Protein 1KS9 (pdb70)

Structure (mmCIF, N/CA/C/O backbone):
data_1KS9
#
_entry.id   1KS9
#
_cell.length_a   103.732
_cell.length_b   103.732
_cell.length_c   55.737
_cell.angle_alpha   90.00
_cell.angle_beta   90.00
_cell.angle_gamma   90.00
#
_symmetry.space_group_name_H-M   'P 42 21 2'
#
loop_
_entity.id
_entity.type
_entity.pdbx_description
1 polymer '2-DEHYDROPANTOATE 2-REDUCTASE'
2 water water
#
loop_
_atom_site.group_PDB
_atom_site.id
_atom_site.type_symbol
_atom_site.label_atom_id
_atom_site.label_alt_id
_atom_site.label_comp_id
_atom_site.label_asym_id
_atom_site.label_entity_id
_atom_site.label_seq_id
_atom_site.pdbx_PDB_ins_code
_atom_site.Cartn_x
_atom_site.Cartn_y
_atom_site.Cartn_z
_atom_site.occupancy
_atom_site.B_iso_or_equiv
_atom_site.auth_seq_id
_atom_site.auth_comp_id
_atom_site.auth_asym_id
_atom_site.auth_atom_id
_atom_site.pdbx_PDB_model_num
ATOM 1 N N . MET A 1 1 ? 53.946 5.919 -7.256 1.00 24.61 1 MET A N 1
ATOM 2 C CA . MET A 1 1 ? 54.518 7.082 -8.004 1.00 23.08 1 MET A CA 1
ATOM 3 C C . MET A 1 1 ? 55.984 7.342 -7.629 1.00 20.87 1 MET A C 1
ATOM 4 O O . MET A 1 1 ? 56.594 6.589 -6.865 1.00 23.34 1 MET A O 1
ATOM 9 N N . LYS A 1 2 ? 56.562 8.341 -8.294 1.00 19.63 2 LYS A N 1
ATOM 10 C CA . LYS A 1 2 ? 57.984 8.698 -8.121 1.00 22.21 2 LYS A CA 1
ATOM 11 C C . LYS A 1 2 ? 58.051 10.032 -7.426 1.00 17.19 2 LYS A C 1
ATOM 12 O O . LYS A 1 2 ? 57.404 11.028 -7.852 1.00 17.21 2 LYS A O 1
ATOM 18 N N . ILE A 1 3 ? 58.764 10.044 -6.241 1.00 14.92 3 ILE A N 1
ATOM 19 C CA . ILE A 1 3 ? 58.705 11.287 -5.475 1.00 15.39 3 ILE A CA 1
ATOM 20 C C . ILE A 1 3 ? 60.147 11.685 -5.129 1.00 13.79 3 ILE A C 1
ATOM 21 O O . ILE A 1 3 ? 60.955 10.803 -4.833 1.00 16.60 3 ILE A O 1
ATOM 26 N N . THR A 1 4 ? 60.456 12.954 -5.335 1.00 13.50 4 THR A N 1
ATOM 27 C CA . THR A 1 4 ? 61.760 13.455 -4.818 1.00 12.56 4 THR A CA 1
ATOM 28 C C . THR A 1 4 ? 61.481 14.247 -3.552 1.00 13.83 4 THR A C 1
ATOM 29 O O . THR A 1 4 ? 60.592 15.091 -3.541 1.00 15.98 4 THR A O 1
ATOM 33 N N . VAL A 1 5 ? 62.138 13.871 -2.449 1.00 15.82 5 VAL A N 1
ATOM 34 C CA . VAL A 1 5 ? 61.931 14.584 -1.162 1.00 16.34 5 VAL A CA 1
ATOM 35 C C . VAL A 1 5 ? 63.098 15.565 -0.956 1.00 13.32 5 VAL A C 1
ATOM 36 O O . VAL A 1 5 ? 64.229 15.061 -0.885 1.00 16.84 5 VAL A O 1
ATOM 40 N N . LEU A 1 6 ? 62.814 16.824 -0.845 1.00 15.55 6 LEU A N 1
ATOM 41 C CA . LEU A 1 6 ? 63.888 17.841 -0.764 1.00 14.62 6 LEU A CA 1
ATOM 42 C C . LEU A 1 6 ? 64.190 18.068 0.708 1.00 18.31 6 LEU A C 1
ATOM 43 O O . LEU A 1 6 ? 63.351 18.593 1.448 1.00 20.51 6 LEU A O 1
ATOM 48 N N . GLY A 1 7 ? 65.360 17.604 1.139 1.00 23.20 7 GLY A N 1
ATOM 49 C CA . GLY A 1 7 ? 65.757 17.747 2.553 1.00 24.61 7 GLY A CA 1
ATOM 50 C C . GLY A 1 7 ? 65.807 16.365 3.176 1.00 24.52 7 GLY A C 1
ATOM 51 O O . GLY A 1 7 ? 64.791 15.647 3.078 1.00 27.29 7 GLY A O 1
ATOM 52 N N . CYS A 1 8 ? 66.918 15.864 3.690 1.00 25.89 8 CYS A N 1
ATOM 53 C CA . CYS A 1 8 ? 67.001 14.560 4.315 1.00 28.80 8 CYS A CA 1
ATOM 54 C C . CYS A 1 8 ? 67.175 14.739 5.833 1.00 25.20 8 CYS A C 1
ATOM 55 O O . CYS A 1 8 ? 67.938 13.961 6.413 1.00 25.70 8 CYS A O 1
ATOM 58 N N . GLY A 1 9 ? 66.475 15.712 6.411 1.00 24.26 9 GLY A N 1
ATOM 59 C CA . GLY A 1 9 ? 66.532 15.945 7.854 1.00 22.02 9 GLY A CA 1
ATOM 60 C C . GLY A 1 9 ? 65.406 15.219 8.574 1.00 20.60 9 GLY A C 1
ATOM 61 O O . GLY A 1 9 ? 64.955 14.239 7.986 1.00 18.40 9 GLY A O 1
ATOM 62 N N . ALA A 1 10 ? 64.963 15.735 9.748 1.00 19.36 10 ALA A N 1
ATOM 63 C CA . ALA A 1 10 ? 63.921 14.868 10.426 1.00 21.05 10 ALA A CA 1
ATOM 64 C C . ALA A 1 10 ? 62.636 14.662 9.666 1.00 19.44 10 ALA A C 1
ATOM 65 O O . ALA A 1 10 ? 62.087 13.549 9.525 1.00 19.81 10 ALA A O 1
ATOM 67 N N . LEU A 1 11 ? 62.002 15.784 9.235 1.00 20.27 11 LEU A N 1
ATOM 68 C CA . LEU A 1 11 ? 60.728 15.686 8.536 1.00 18.28 11 LEU A CA 1
ATOM 69 C C . LEU A 1 11 ? 60.889 15.004 7.181 1.00 17.57 11 LEU A C 1
ATOM 70 O O . LEU A 1 11 ? 60.011 14.158 6.766 1.00 17.25 11 LEU A O 1
ATOM 75 N N . GLY A 1 12 ? 62.012 15.263 6.511 1.00 15.67 12 GLY A N 1
ATOM 76 C CA . GLY A 1 12 ? 62.254 14.590 5.248 1.00 18.30 12 GLY A CA 1
ATOM 77 C C . GLY A 1 12 ? 62.451 13.094 5.370 1.00 18.15 12 GLY A C 1
ATOM 78 O O . GLY A 1 12 ? 61.919 12.267 4.570 1.00 17.92 12 GLY A O 1
ATOM 79 N N . GLN A 1 13 ? 63.199 12.653 6.397 1.00 19.55 13 GLN A N 1
ATOM 80 C CA . GLN A 1 13 ? 63.335 11.210 6.624 1.00 18.33 13 GLN A CA 1
ATOM 81 C C . GLN A 1 13 ? 62.000 10.622 7.061 1.00 15.51 13 GLN A C 1
ATOM 82 O O . GLN A 1 13 ? 61.745 9.472 6.751 1.00 16.12 13 GLN A O 1
ATOM 88 N N . LEU A 1 14 ? 61.181 11.341 7.835 1.00 14.35 14 LEU A N 1
ATOM 89 C CA . LEU A 1 14 ? 59.860 10.711 8.172 1.00 17.19 14 LEU A CA 1
ATOM 90 C C . LEU A 1 14 ? 59.048 10.470 6.906 1.00 17.91 14 LEU A C 1
ATOM 91 O O . LEU A 1 14 ? 58.436 9.391 6.811 1.00 15.26 14 LEU A O 1
ATOM 96 N N . TRP A 1 15 ? 59.039 11.449 5.978 1.00 16.91 15 TRP A N 1
ATOM 97 C CA . TRP A 1 15 ? 58.322 11.180 4.692 1.00 16.16 15 TRP A CA 1
ATOM 98 C C . TRP A 1 15 ? 58.917 10.151 3.787 1.00 16.85 15 TRP A C 1
ATOM 99 O O . TRP A 1 15 ? 58.248 9.258 3.153 1.00 17.10 15 TRP A O 1
ATOM 110 N N . LEU A 1 16 ? 60.263 10.149 3.684 1.00 15.77 16 LEU A N 1
ATOM 111 C CA . LEU A 1 16 ? 60.975 9.137 2.892 1.00 20.28 16 LEU A CA 1
ATOM 112 C C . LEU A 1 16 ? 60.615 7.728 3.436 1.00 20.33 16 LEU A C 1
ATOM 113 O O . LEU A 1 16 ? 60.383 6.818 2.634 1.00 19.53 16 LEU A O 1
ATOM 118 N N . THR A 1 17 ? 60.741 7.552 4.758 1.00 19.26 17 THR A N 1
ATOM 119 C CA . THR A 1 17 ? 60.371 6.280 5.398 1.00 18.67 17 THR A CA 1
ATOM 120 C C . THR A 1 17 ? 58.938 5.874 5.062 1.00 18.71 17 THR A C 1
ATOM 121 O O . THR A 1 17 ? 58.697 4.747 4.636 1.00 20.38 17 THR A O 1
ATOM 125 N N . ALA A 1 18 ? 57.966 6.814 5.202 1.00 17.14 18 ALA A N 1
ATOM 126 C CA . ALA A 1 18 ? 56.591 6.411 4.941 1.00 16.53 18 ALA A CA 1
ATOM 127 C C . ALA A 1 18 ? 56.315 6.082 3.489 1.00 18.72 18 ALA A C 1
ATOM 128 O O . ALA A 1 18 ? 55.576 5.120 3.148 1.00 17.41 18 ALA A O 1
ATOM 130 N N . LEU A 1 19 ? 56.908 6.858 2.596 1.00 18.01 19 LEU A N 1
ATOM 131 C CA . LEU A 1 19 ? 56.757 6.614 1.159 1.00 18.56 19 LEU A CA 1
ATOM 132 C C . LEU A 1 19 ? 57.410 5.294 0.745 1.00 19.60 19 LEU A C 1
ATOM 133 O O . LEU A 1 19 ? 56.838 4.593 -0.077 1.00 21.93 19 LEU A O 1
ATOM 138 N N . CYS A 1 20 ? 58.543 5.068 1.379 1.00 21.17 20 CYS A N 1
ATOM 139 C CA . CYS A 1 20 ? 59.314 3.889 1.205 1.00 26.06 20 CYS A CA 1
ATOM 140 C C . CYS A 1 20 ? 58.579 2.672 1.706 1.00 28.22 20 CYS A C 1
ATOM 141 O O . CYS A 1 20 ? 59.071 1.924 0.908 1.00 36.01 20 CYS A O 1
ATOM 144 N N . LYS A 1 21 ? 57.768 2.656 2.704 1.00 24.14 21 LYS A N 1
ATOM 145 C CA . LYS A 1 21 ? 57.047 1.519 3.193 1.00 25.65 21 LYS A CA 1
ATOM 146 C C . LYS A 1 21 ? 55.748 1.120 2.484 1.00 26.37 21 LYS A C 1
ATOM 147 O O . LYS A 1 21 ? 55.197 0.082 2.622 1.00 28.40 21 LYS A O 1
ATOM 153 N N . GLN A 1 22 ? 55.102 1.902 1.657 1.00 26.00 22 GLN A N 1
ATOM 154 C CA . GLN A 1 22 ? 54.106 1.895 0.699 1.00 25.65 22 GLN A CA 1
ATOM 155 C C . GLN A 1 22 ? 54.677 1.532 -0.670 1.00 25.24 22 GLN A C 1
ATOM 156 O O . GLN A 1 22 ? 53.814 1.430 -1.551 1.00 27.33 22 GLN A O 1
ATOM 162 N N . GLY A 1 23 ? 55.985 1.321 -0.859 1.00 22.64 23 GLY A N 1
ATOM 163 C CA . GLY A 1 23 ? 56.396 0.840 -2.172 1.00 25.64 23 GLY A CA 1
ATOM 164 C C . GLY A 1 23 ? 56.560 1.832 -3.299 1.00 26.93 23 GLY A C 1
ATOM 165 O O . GLY A 1 23 ? 56.815 1.475 -4.461 1.00 26.62 23 GLY A O 1
ATOM 166 N N . HIS A 1 24 ? 56.570 3.131 -2.954 1.00 23.72 24 HIS A N 1
ATOM 167 C CA . HIS A 1 24 ? 56.787 4.167 -3.937 1.00 19.67 24 HIS A CA 1
ATOM 168 C C . HIS A 1 24 ? 58.252 4.279 -4.270 1.00 19.83 24 HIS A C 1
ATOM 169 O O . HIS A 1 24 ? 59.089 3.816 -3.529 1.00 23.43 24 HIS A O 1
ATOM 176 N N . GLU A 1 25 ? 58.572 4.780 -5.452 1.00 17.34 25 GLU A N 1
ATOM 177 C CA . GLU A 1 25 ? 59.954 4.966 -5.910 1.00 20.52 25 GLU A CA 1
ATOM 178 C C . GLU A 1 25 ? 60.311 6.318 -5.303 1.00 17.03 25 GLU A C 1
ATOM 179 O O . GLU A 1 25 ? 59.549 7.266 -5.523 1.00 18.66 25 GLU A O 1
ATOM 185 N N . VAL A 1 26 ? 61.394 6.418 -4.549 1.00 16.73 26 VAL A N 1
ATOM 186 C CA . VAL A 1 26 ? 61.711 7.667 -3.880 1.00 18.82 26 VAL A CA 1
ATOM 187 C C . VAL A 1 26 ? 63.214 7.980 -3.894 1.00 19.86 26 VAL A C 1
ATOM 188 O O . VAL A 1 26 ? 64.117 7.097 -4.092 1.00 20.32 26 VAL A O 1
ATOM 192 N N . GLN A 1 27 ? 63.502 9.258 -3.856 1.00 16.71 27 GLN A N 1
ATOM 193 C CA . GLN A 1 27 ? 64.884 9.723 -3.700 1.00 18.79 27 GLN A CA 1
ATOM 194 C C . GLN A 1 27 ? 64.803 10.912 -2.723 1.00 18.35 27 GLN A C 1
ATOM 195 O O . GLN A 1 27 ? 63.811 11.629 -2.617 1.00 17.81 27 GLN A O 1
ATOM 201 N N . GLY A 1 28 ? 65.981 11.156 -2.062 1.00 20.09 28 GLY A N 1
ATOM 202 C CA . GLY A 1 28 ? 66.059 12.440 -1.303 1.00 19.20 28 GLY A CA 1
ATOM 203 C C . GLY A 1 28 ? 66.936 13.387 -2.146 1.00 19.03 28 GLY A C 1
ATOM 204 O O . GLY A 1 28 ? 67.406 13.096 -3.253 1.00 20.33 28 GLY A O 1
ATOM 205 N N . TRP A 1 29 ? 67.018 14.619 -1.675 1.00 20.95 29 TRP A N 1
ATOM 206 C CA . TRP A 1 29 ? 67.830 15.646 -2.337 1.00 19.59 29 TRP A CA 1
ATOM 207 C C . TRP A 1 29 ? 68.516 16.467 -1.230 1.00 22.92 29 TRP A C 1
ATOM 208 O O . TRP A 1 29 ? 67.784 17.107 -0.463 1.00 22.38 29 TRP A O 1
ATOM 219 N N . LEU A 1 30 ? 69.846 16.551 -1.269 1.00 24.34 30 LEU A N 1
ATOM 220 C CA . LEU A 1 30 ? 70.650 17.199 -0.239 1.00 27.04 30 LEU A CA 1
ATOM 221 C C . LEU A 1 30 ? 71.270 18.505 -0.754 1.00 29.02 30 LEU A C 1
ATOM 222 O O . LEU A 1 30 ? 71.553 18.620 -1.932 1.00 27.41 30 LEU A O 1
ATOM 227 N N . ARG A 1 31 ? 71.439 19.492 0.126 1.00 32.32 31 ARG A N 1
ATOM 228 C CA . ARG A 1 31 ? 72.085 20.745 -0.268 1.00 34.74 31 ARG A CA 1
ATOM 229 C C . ARG A 1 31 ? 73.544 20.476 -0.636 1.00 34.80 31 ARG A C 1
ATOM 230 O O . ARG A 1 31 ? 74.089 21.067 -1.574 1.00 36.63 31 ARG A O 1
ATOM 232 N N . VAL A 1 32 ? 74.193 19.536 0.020 1.00 37.59 32 VAL A N 1
ATOM 233 C CA . VAL A 1 32 ? 75.532 19.049 -0.235 1.00 39.02 32 VAL A CA 1
ATOM 234 C C . VAL A 1 32 ? 75.384 17.670 -0.909 1.00 37.58 32 VAL A C 1
ATOM 235 O O . VAL A 1 32 ? 75.199 16.639 -0.263 1.00 38.05 32 VAL A O 1
ATOM 239 N N . PRO A 1 33 ? 75.462 17.665 -2.226 1.00 37.22 33 PRO A N 1
ATOM 240 C CA . PRO A 1 33 ? 75.243 16.462 -3.013 1.00 35.52 33 PRO A CA 1
ATOM 241 C C . PRO A 1 33 ? 76.011 15.249 -2.566 1.00 36.25 33 PRO A C 1
ATOM 242 O O . PRO A 1 33 ? 77.193 15.245 -2.257 1.00 36.26 33 PRO A O 1
ATOM 246 N N . GLN A 1 34 ? 75.284 14.135 -2.429 1.00 34.19 34 GLN A N 1
ATOM 247 C CA . GLN A 1 34 ? 75.785 12.828 -2.112 1.00 35.75 34 GLN A CA 1
ATOM 248 C C . GLN A 1 34 ? 74.858 11.902 -2.917 1.00 33.61 34 GLN A C 1
ATOM 249 O O . GLN A 1 34 ? 73.722 12.272 -3.172 1.00 32.97 34 GLN A O 1
ATOM 255 N N . PRO A 1 35 ? 75.370 10.758 -3.305 1.00 30.29 35 PRO A N 1
ATOM 256 C CA . PRO A 1 35 ? 74.605 9.826 -4.109 1.00 28.27 35 PRO A CA 1
ATOM 257 C C . PRO A 1 35 ? 73.521 9.134 -3.324 1.00 27.10 35 PRO A C 1
ATOM 258 O O . PRO A 1 35 ? 72.672 8.499 -3.961 1.00 24.38 35 PRO A O 1
ATOM 262 N N . TYR A 1 36 ? 73.518 9.108 -1.984 1.00 26.11 36 TYR A N 1
ATOM 263 C CA . TYR A 1 36 ? 72.515 8.467 -1.178 1.00 28.72 36 TYR A CA 1
ATOM 264 C C . TYR A 1 36 ? 72.161 9.277 0.082 1.00 30.06 36 TYR A C 1
ATOM 265 O O . TYR A 1 36 ? 72.957 10.091 0.532 1.00 27.93 36 TYR A O 1
ATOM 274 N N . CYS A 1 37 ? 70.972 9.078 0.631 1.00 31.17 37 CYS A N 1
ATOM 275 C CA . CYS A 1 37 ? 70.506 9.588 1.887 1.00 33.35 37 CYS A CA 1
ATOM 276 C C . CYS A 1 37 ? 70.413 8.407 2.855 1.00 32.03 37 CYS A C 1
ATOM 277 O O . CYS A 1 37 ? 69.647 7.469 2.556 1.00 28.66 37 CYS A O 1
ATOM 280 N N . SER A 1 38 ? 71.164 8.366 3.945 1.00 29.83 38 SER A N 1
ATOM 281 C CA . SER A 1 38 ? 71.086 7.207 4.838 1.00 30.30 38 SER A CA 1
ATOM 282 C C . SER A 1 38 ? 69.922 7.445 5.794 1.00 28.69 38 SER A C 1
ATOM 283 O O . SER A 1 38 ? 70.078 8.267 6.684 1.00 31.39 38 SER A O 1
ATOM 286 N N . VAL A 1 39 ? 68.804 6.737 5.655 1.00 26.81 39 VAL A N 1
ATOM 287 C CA . VAL A 1 39 ? 67.699 6.918 6.612 1.00 27.33 39 VAL A CA 1
ATOM 288 C C . VAL A 1 39 ? 67.767 5.996 7.806 1.00 30.13 39 VAL A C 1
ATOM 289 O O . VAL A 1 39 ? 68.033 4.782 7.787 1.00 27.57 39 VAL A O 1
ATOM 293 N N . ASN A 1 40 ? 67.553 6.571 8.993 1.00 28.95 40 ASN A N 1
ATOM 294 C CA . ASN A 1 40 ? 67.581 5.767 10.223 1.00 30.58 40 ASN A CA 1
ATOM 295 C C . ASN A 1 40 ? 66.562 6.419 11.139 1.00 30.39 40 ASN A C 1
ATOM 296 O O . ASN A 1 40 ? 66.914 7.361 11.855 1.00 31.27 40 ASN A O 1
ATOM 301 N N . LEU A 1 41 ? 65.343 5.912 11.097 1.00 29.97 41 LEU A N 1
ATOM 302 C CA . LEU A 1 41 ? 64.313 6.501 11.907 1.00 28.42 41 LEU A CA 1
ATOM 303 C C . LEU A 1 41 ? 63.697 5.528 12.906 1.00 28.47 41 LEU A C 1
ATOM 304 O O . LEU A 1 41 ? 63.562 4.342 12.616 1.00 25.42 41 LEU A O 1
ATOM 309 N N . VAL A 1 42 ? 63.438 6.021 14.104 1.00 22.39 42 VAL A N 1
ATOM 310 C CA . VAL A 1 42 ? 62.762 5.248 15.145 1.00 22.71 42 VAL A CA 1
ATOM 311 C C . VAL A 1 42 ? 61.261 5.511 15.092 1.00 24.25 42 VAL A C 1
ATOM 312 O O . VAL A 1 42 ? 60.843 6.670 15.314 1.00 22.31 42 VAL A O 1
ATOM 316 N N . GLU A 1 43 ? 60.445 4.479 14.893 1.00 25.16 43 GLU A N 1
ATOM 317 C CA . GLU A 1 43 ? 58.989 4.574 14.877 1.00 26.39 43 GLU A CA 1
ATOM 318 C C . GLU A 1 43 ? 58.377 4.882 16.221 1.00 27.61 43 GLU A C 1
ATOM 319 O O . GLU A 1 43 ? 59.039 4.736 17.258 1.00 28.26 43 GLU A O 1
ATOM 325 N N . THR A 1 44 ? 57.092 5.292 16.355 1.00 27.54 44 THR A N 1
ATOM 326 C CA . THR A 1 44 ? 56.510 5.670 17.618 1.00 27.58 44 THR A CA 1
ATOM 327 C C . THR A 1 44 ? 56.487 4.496 18.620 1.00 30.49 44 THR A C 1
ATOM 328 O O . THR A 1 44 ? 56.453 4.767 19.825 1.00 32.82 44 THR A O 1
ATOM 332 N N . ASP A 1 45 ? 56.541 3.262 18.104 1.00 31.19 45 ASP A N 1
ATOM 333 C CA . ASP A 1 45 ? 56.562 2.152 19.104 1.00 33.22 45 ASP A CA 1
ATOM 334 C C . ASP A 1 45 ? 57.998 1.799 19.465 1.00 32.01 45 ASP A C 1
ATOM 335 O O . ASP A 1 45 ? 58.171 0.784 20.150 1.00 32.97 45 ASP A O 1
ATOM 340 N N . GLY A 1 46 ? 58.999 2.520 18.950 1.00 27.61 46 GLY A N 1
ATOM 341 C CA . GLY A 1 46 ? 60.382 2.153 19.286 1.00 26.30 46 GLY A CA 1
ATOM 342 C C . GLY A 1 46 ? 61.032 1.283 18.231 1.00 25.92 46 GLY A C 1
ATOM 343 O O . GLY A 1 46 ? 62.231 0.945 18.310 1.00 28.47 46 GLY A O 1
ATOM 344 N N . SER A 1 47 ? 60.296 0.831 17.232 1.00 25.17 47 SER A N 1
ATOM 345 C CA . SER A 1 47 ? 60.845 -0.009 16.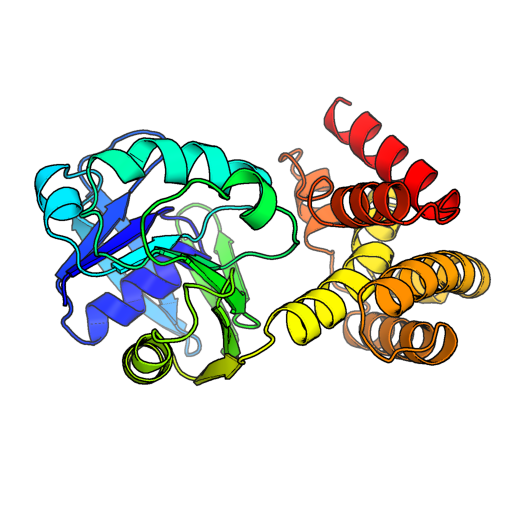181 1.00 26.65 47 SER A CA 1
ATOM 346 C C . SER A 1 47 ? 61.771 0.827 15.302 1.00 27.69 47 SER A C 1
ATOM 347 O O . SER A 1 47 ? 61.673 2.052 15.261 1.00 27.44 47 SER A O 1
ATOM 350 N N . ILE A 1 48 ? 62.734 0.138 14.702 1.00 28.27 48 ILE A N 1
ATOM 351 C CA . ILE A 1 48 ? 63.641 0.937 13.818 1.00 26.68 48 ILE A CA 1
ATOM 352 C C . ILE A 1 48 ? 63.277 0.663 12.375 1.00 30.36 48 ILE A C 1
ATOM 353 O O . ILE A 1 48 ? 63.152 -0.541 12.448 1.00 31.57 48 ILE A O 1
ATOM 358 N N . PHE A 1 49 ? 63.555 1.550 11.474 1.00 26.28 49 PHE A N 1
ATOM 359 C CA . PHE A 1 49 ? 63.541 1.550 10.030 1.00 26.18 49 PHE A CA 1
ATOM 360 C C . PHE A 1 49 ? 64.905 2.139 9.573 1.00 25.57 49 PHE A C 1
ATOM 361 O O . PHE A 1 49 ? 65.230 3.256 9.955 1.00 27.53 49 PHE A O 1
ATOM 369 N N . ASN A 1 50 ? 65.630 1.405 8.704 1.00 24.76 50 ASN A N 1
ATOM 370 C CA . ASN A 1 50 ? 66.967 1.843 8.287 1.00 27.69 50 ASN A CA 1
ATOM 371 C C . ASN A 1 50 ? 67.303 1.324 6.944 1.00 30.93 50 ASN A C 1
ATOM 372 O O . ASN A 1 50 ? 67.404 0.144 6.639 1.00 29.95 50 ASN A O 1
ATOM 377 N N . GLU A 1 51 ? 67.326 2.255 5.984 1.00 29.10 51 GLU A N 1
ATOM 378 C CA . GLU A 1 51 ? 67.600 1.975 4.579 1.00 30.55 51 GLU A CA 1
ATOM 379 C C . GLU A 1 51 ? 68.444 3.095 4.012 1.00 29.33 51 GLU A C 1
ATOM 380 O O . GLU A 1 51 ? 68.362 4.252 4.354 1.00 29.83 51 GLU A O 1
ATOM 386 N N . SER A 1 52 ? 69.120 2.776 2.902 1.00 28.60 52 SER A N 1
ATOM 387 C CA . SER A 1 52 ? 69.899 3.708 2.102 1.00 27.45 52 SER A CA 1
ATOM 388 C C . SER A 1 52 ? 69.176 4.097 0.814 1.00 26.94 52 SER A C 1
ATOM 389 O O . SER A 1 52 ? 69.065 3.297 -0.114 1.00 28.23 52 SER A O 1
ATOM 392 N N . LEU A 1 53 ? 68.739 5.339 0.654 1.00 24.84 53 LEU A N 1
ATOM 393 C CA . LEU A 1 53 ? 68.007 5.713 -0.549 1.00 24.79 53 LEU A CA 1
ATOM 394 C C . LEU A 1 53 ? 68.805 6.548 -1.536 1.00 25.47 53 LEU A C 1
ATOM 395 O O . LEU A 1 53 ? 69.776 7.240 -1.202 1.00 26.52 53 LEU A O 1
ATOM 400 N N . THR A 1 54 ? 68.400 6.491 -2.811 1.00 23.31 54 THR A N 1
ATOM 401 C CA . THR A 1 54 ? 68.991 7.285 -3.872 1.00 23.91 54 THR A CA 1
ATOM 402 C C . THR A 1 54 ? 68.874 8.773 -3.519 1.00 23.03 54 THR A C 1
ATOM 403 O O . THR A 1 54 ? 67.920 9.109 -2.851 1.00 22.88 54 THR A O 1
ATOM 407 N N . ALA A 1 55 ? 69.864 9.600 -3.774 1.00 23.21 55 ALA A N 1
ATOM 408 C CA . ALA A 1 55 ? 69.750 11.042 -3.548 1.00 24.90 55 ALA A CA 1
ATOM 409 C C . ALA A 1 55 ? 70.402 11.794 -4.693 1.00 23.12 55 ALA A C 1
ATOM 410 O O . ALA A 1 55 ? 71.332 11.290 -5.379 1.00 24.57 55 ALA A O 1
ATOM 412 N N . ASN A 1 56 ? 69.889 12.965 -5.025 1.00 21.77 56 ASN A N 1
ATOM 413 C CA . ASN A 1 56 ? 70.494 13.903 -5.950 1.00 22.43 56 ASN A CA 1
ATOM 414 C C . ASN A 1 56 ? 70.729 13.405 -7.360 1.00 22.86 56 ASN A C 1
ATOM 415 O O . ASN A 1 56 ? 71.663 13.778 -8.064 1.00 24.56 56 ASN A O 1
ATOM 420 N N . ASP A 1 57 ? 69.859 12.549 -7.854 1.00 21.29 57 ASP A N 1
ATOM 421 C CA . ASP A 1 57 ? 69.841 12.006 -9.202 1.00 23.50 57 ASP A CA 1
ATOM 422 C C . ASP A 1 57 ? 68.943 12.911 -10.044 1.00 25.21 57 ASP A C 1
ATOM 423 O O . ASP A 1 57 ? 67.725 12.979 -9.865 1.00 21.29 57 ASP A O 1
ATOM 428 N N . PRO A 1 58 ? 69.537 13.711 -10.964 1.00 24.99 58 PRO A N 1
ATOM 429 C CA . PRO A 1 58 ? 68.850 14.606 -11.841 1.00 24.66 58 PRO A CA 1
ATOM 430 C C . PRO A 1 58 ? 67.872 13.933 -12.814 1.00 23.24 58 PRO A C 1
ATOM 431 O O . PRO A 1 58 ? 66.932 14.576 -13.183 1.00 19.94 58 PRO A O 1
ATOM 435 N N . ASP A 1 59 ? 68.161 12.713 -13.212 1.00 24.23 59 ASP A N 1
ATOM 436 C CA . ASP A 1 59 ? 67.245 11.994 -14.117 1.00 26.19 59 ASP A CA 1
ATOM 437 C C . ASP A 1 59 ? 66.007 11.534 -13.362 1.00 22.45 59 ASP A C 1
ATOM 438 O O . ASP A 1 59 ? 64.934 11.545 -13.936 1.00 23.55 59 ASP A O 1
ATOM 443 N N . PHE A 1 60 ? 66.145 11.138 -12.109 1.00 24.18 60 PHE A N 1
ATOM 444 C CA . PHE A 1 60 ? 65.022 10.719 -11.266 1.00 20.30 60 PHE A CA 1
ATOM 445 C C . PHE A 1 60 ? 64.175 11.974 -10.932 1.00 19.89 60 PHE A C 1
ATOM 446 O O . PHE A 1 60 ? 62.948 12.041 -11.052 1.00 19.19 60 PHE A O 1
ATOM 454 N N . LEU A 1 61 ? 64.871 13.131 -10.698 1.00 18.98 61 LEU A N 1
ATOM 455 C CA . LEU A 1 61 ? 64.122 14.371 -10.522 1.00 18.49 61 LEU A CA 1
ATOM 456 C C . LEU A 1 61 ? 63.315 14.765 -11.740 1.00 19.01 61 LEU A C 1
ATOM 457 O O . LEU A 1 61 ? 62.162 15.182 -11.660 1.00 16.82 61 LEU A O 1
ATOM 462 N N . ALA A 1 62 ? 63.920 14.597 -12.962 1.00 21.18 62 ALA A N 1
ATOM 463 C CA . ALA A 1 62 ? 63.249 14.967 -14.193 1.00 22.64 62 ALA A CA 1
ATOM 464 C C . ALA A 1 62 ? 62.068 14.038 -14.516 1.00 23.74 62 ALA A C 1
ATOM 465 O O . ALA A 1 62 ? 61.287 14.417 -15.402 1.00 21.55 62 ALA A O 1
ATOM 467 N N . THR A 1 63 ? 61.889 12.913 -13.854 1.00 20.73 63 THR A N 1
ATOM 468 C CA . THR A 1 63 ? 60.741 12.038 -14.064 1.00 21.42 63 THR A CA 1
ATOM 469 C C . THR A 1 63 ? 59.877 11.818 -12.833 1.00 21.48 63 THR A C 1
ATOM 470 O O . THR A 1 63 ? 59.056 10.886 -12.654 1.00 20.77 63 THR A O 1
ATOM 474 N N . SER A 1 64 ? 60.012 12.694 -11.829 1.00 18.51 64 SER A N 1
ATOM 475 C CA . SER A 1 64 ? 59.237 12.633 -10.614 1.00 18.29 64 SER A CA 1
ATOM 476 C C . SER A 1 64 ? 57.832 13.205 -10.766 1.00 17.95 64 SER A C 1
ATOM 477 O O . SER A 1 64 ? 57.545 14.117 -11.508 1.00 20.47 64 SER A O 1
ATOM 480 N N . ASP A 1 65 ? 56.884 12.593 -10.057 1.00 17.41 65 ASP A N 1
ATOM 481 C CA . ASP A 1 65 ? 55.487 12.904 -10.022 1.00 17.41 65 ASP A CA 1
ATOM 482 C C . ASP A 1 65 ? 55.052 13.754 -8.849 1.00 16.95 65 ASP A C 1
ATOM 483 O O . ASP A 1 65 ? 53.963 14.325 -8.840 1.00 16.63 65 ASP A O 1
ATOM 488 N N . LEU A 1 66 ? 56.033 14.011 -7.963 1.00 17.15 66 LEU A N 1
ATOM 489 C CA . LEU A 1 66 ? 55.779 14.936 -6.826 1.00 16.87 66 LEU A CA 1
ATOM 490 C C . LEU A 1 66 ? 57.135 15.380 -6.256 1.00 15.24 66 LEU A C 1
ATOM 491 O O . LEU A 1 66 ? 58.078 14.575 -6.303 1.00 16.38 66 LEU A O 1
ATOM 496 N N . LEU A 1 67 ? 57.268 16.653 -5.981 1.00 17.25 67 LEU A N 1
ATOM 497 C CA . LEU A 1 67 ? 58.461 17.226 -5.313 1.00 15.53 67 LEU A CA 1
ATOM 498 C C . LEU A 1 67 ? 57.905 17.582 -3.916 1.00 14.98 67 LEU A C 1
ATOM 499 O O . LEU A 1 67 ? 57.023 18.458 -3.810 1.00 14.63 67 LEU A O 1
ATOM 504 N N . LEU A 1 68 ? 58.367 16.857 -2.868 1.00 14.52 68 LEU A N 1
ATOM 505 C CA . LEU A 1 68 ? 57.845 17.122 -1.522 1.00 15.85 68 LEU A CA 1
ATOM 506 C C . LEU A 1 68 ? 58.928 17.915 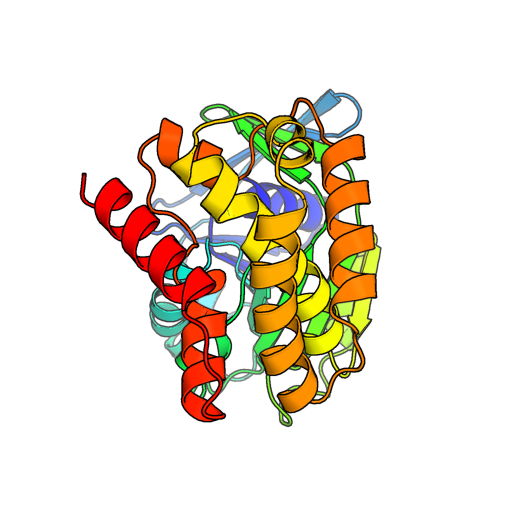-0.729 1.00 14.52 68 LEU A C 1
ATOM 507 O O . LEU A 1 68 ? 59.964 17.291 -0.513 1.00 15.28 68 LEU A O 1
ATOM 512 N N . VAL A 1 69 ? 58.693 19.125 -0.291 1.00 13.09 69 VAL A N 1
ATOM 513 C CA . VAL A 1 69 ? 59.789 19.898 0.346 1.00 13.59 69 VAL A CA 1
ATOM 514 C C . VAL A 1 69 ? 59.620 20.034 1.853 1.00 16.08 69 VAL A C 1
ATOM 515 O O . VAL A 1 69 ? 58.531 20.359 2.346 1.00 17.15 69 VAL A O 1
ATOM 519 N N . THR A 1 70 ? 60.788 19.703 2.485 1.00 13.35 70 THR A N 1
ATOM 520 C CA . THR A 1 70 ? 60.722 19.582 3.961 1.00 14.54 70 THR A CA 1
ATOM 521 C C . THR A 1 70 ? 61.868 20.353 4.554 1.00 17.39 70 THR A C 1
ATOM 522 O O . THR A 1 70 ? 62.185 20.112 5.757 1.00 23.55 70 THR A O 1
ATOM 526 N N . LEU A 1 71 ? 62.265 21.411 3.884 1.00 17.46 71 LEU A N 1
ATOM 527 C CA . LEU A 1 71 ? 63.316 22.278 4.473 1.00 19.45 71 LEU A CA 1
ATOM 528 C C . LEU A 1 71 ? 62.787 23.307 5.416 1.00 20.85 71 LEU A C 1
ATOM 529 O O . LEU A 1 71 ? 61.591 23.568 5.479 1.00 18.79 71 LEU A O 1
ATOM 534 N N . LYS A 1 72 ? 63.679 23.993 6.213 1.00 20.21 72 LYS A N 1
ATOM 535 C CA . LYS A 1 72 ? 63.212 25.089 7.027 1.00 22.60 72 LYS A CA 1
ATOM 536 C C . LYS A 1 72 ? 62.826 26.247 6.083 1.00 22.00 72 LYS A C 1
ATOM 537 O O . LYS A 1 72 ? 63.355 26.350 4.980 1.00 21.07 72 LYS A O 1
ATOM 543 N N . ALA A 1 73 ? 61.957 27.098 6.580 1.00 21.11 73 ALA A N 1
ATOM 544 C CA . ALA A 1 73 ? 61.360 28.118 5.727 1.00 19.00 73 ALA A CA 1
ATOM 545 C C . ALA A 1 73 ? 62.354 29.016 4.992 1.00 19.18 73 ALA A C 1
ATOM 546 O O . ALA A 1 73 ? 62.112 29.286 3.787 1.00 17.71 73 ALA A O 1
ATOM 548 N N . TRP A 1 74 ? 63.406 29.441 5.658 1.00 20.62 74 TRP A N 1
ATOM 549 C CA . TRP A 1 74 ? 64.359 30.366 4.992 1.00 20.81 74 TRP A CA 1
ATOM 550 C C . TRP A 1 74 ? 65.182 29.745 3.899 1.00 22.12 74 TRP A C 1
ATOM 551 O O . TRP A 1 74 ? 65.915 30.384 3.090 1.00 21.36 74 TRP A O 1
ATOM 562 N N . GLN A 1 75 ? 65.153 28.417 3.745 1.00 20.22 75 GLN A N 1
ATOM 563 C CA . GLN A 1 75 ? 65.858 27.646 2.771 1.00 22.57 75 GLN A CA 1
ATOM 564 C C . GLN A 1 75 ? 64.949 27.366 1.556 1.00 22.13 75 GLN A C 1
ATOM 565 O O . GLN A 1 75 ? 65.583 26.773 0.631 1.00 23.16 75 GLN A O 1
ATOM 571 N N . VAL A 1 76 ? 63.673 27.283 1.746 1.00 20.65 76 VAL A N 1
ATOM 572 C CA . VAL A 1 76 ? 62.779 26.823 0.707 1.00 18.83 76 VAL A CA 1
ATOM 573 C C . VAL A 1 76 ? 62.867 27.486 -0.653 1.00 19.86 76 VAL A C 1
ATOM 574 O O . VAL A 1 76 ? 62.994 26.682 -1.622 1.00 22.31 76 VAL A O 1
ATOM 578 N N . SER A 1 77 ? 62.631 28.760 -0.748 1.00 20.94 77 SER A N 1
ATOM 579 C CA . SER A 1 77 ? 62.424 29.328 -2.104 1.00 22.51 77 SER A CA 1
ATOM 580 C C . SER A 1 77 ? 63.626 29.194 -2.999 1.00 24.42 77 SER A C 1
ATOM 581 O O . SER A 1 77 ? 63.503 28.771 -4.168 1.00 25.80 77 SER A O 1
ATOM 584 N N . ASP A 1 78 ? 64.864 29.387 -2.487 1.00 26.64 78 ASP A N 1
ATOM 585 C CA . ASP A 1 78 ? 66.049 29.200 -3.323 1.00 27.37 78 ASP A CA 1
ATOM 586 C C . ASP A 1 78 ? 66.228 27.756 -3.792 1.00 26.83 78 ASP A C 1
ATOM 587 O O . ASP A 1 78 ? 66.577 27.507 -4.979 1.00 26.62 78 ASP A O 1
ATOM 592 N N . ALA A 1 79 ? 66.031 26.778 -2.890 1.00 24.51 79 ALA A N 1
ATOM 593 C CA . ALA A 1 79 ? 66.223 25.391 -3.245 1.00 23.01 79 ALA A CA 1
ATOM 594 C C . ALA A 1 79 ? 65.141 24.952 -4.279 1.00 21.89 79 ALA A C 1
ATOM 595 O O . ALA A 1 79 ? 65.539 24.282 -5.234 1.00 20.72 79 ALA A O 1
ATOM 597 N N . VAL A 1 80 ? 63.899 25.340 -4.100 1.00 18.80 80 VAL A N 1
ATOM 598 C CA . VAL A 1 80 ? 62.847 25.004 -5.069 1.00 20.18 80 VAL A CA 1
ATOM 599 C C . VAL A 1 80 ? 63.186 25.640 -6.418 1.00 21.67 80 VAL A C 1
ATOM 600 O O . VAL A 1 80 ? 63.113 24.934 -7.456 1.00 22.95 80 VAL A O 1
ATOM 604 N N . LYS A 1 81 ? 63.593 26.908 -6.439 1.00 21.12 81 LYS A N 1
ATOM 605 C CA . LYS A 1 81 ? 63.887 27.547 -7.780 1.00 20.40 81 LYS A CA 1
ATOM 606 C C . LYS A 1 81 ? 65.013 26.801 -8.461 1.00 23.68 81 LYS A C 1
ATOM 607 O O . LYS A 1 81 ? 64.933 26.629 -9.714 1.00 22.41 81 LYS A O 1
ATOM 613 N N . SER A 1 82 ? 66.031 26.288 -7.756 1.00 24.42 82 SER A N 1
ATOM 614 C CA . SER A 1 82 ? 67.129 25.555 -8.299 1.00 27.30 82 SER A CA 1
ATOM 615 C C . SER A 1 82 ? 66.677 24.270 -9.031 1.00 27.43 82 SER A C 1
ATOM 616 O O . SER A 1 82 ? 67.431 23.789 -9.876 1.00 29.76 82 SER A O 1
ATOM 619 N N . LEU A 1 83 ? 65.666 23.600 -8.509 1.00 25.35 83 LEU A N 1
ATOM 620 C CA . LEU A 1 83 ? 65.225 22.342 -9.105 1.00 25.04 83 LEU A CA 1
ATOM 621 C C . LEU A 1 83 ? 64.083 22.483 -10.078 1.00 25.04 83 LEU A C 1
ATOM 622 O O . LEU A 1 83 ? 63.723 21.487 -10.703 1.00 24.30 83 LEU A O 1
ATOM 627 N N . ALA A 1 84 ? 63.383 23.603 -10.149 1.00 25.31 84 ALA A N 1
ATOM 628 C CA . ALA A 1 84 ? 62.197 23.734 -10.936 1.00 27.21 84 ALA A CA 1
ATOM 629 C C . ALA A 1 84 ? 62.419 23.669 -12.450 1.00 27.24 84 ALA A C 1
ATOM 630 O O . ALA A 1 84 ? 61.469 23.277 -13.149 1.00 26.80 84 ALA A O 1
ATOM 632 N N . SER A 1 85 ? 63.617 24.022 -12.933 1.00 26.34 85 SER A N 1
ATOM 633 C CA . SER A 1 85 ? 63.800 23.860 -14.389 1.00 27.31 85 SER A CA 1
ATOM 634 C C . SER A 1 85 ? 64.014 22.445 -14.823 1.00 27.16 85 SER A C 1
ATOM 635 O O . SER A 1 85 ? 63.832 22.013 -15.974 1.00 27.41 85 SER A O 1
ATOM 638 N N . THR A 1 86 ? 64.350 21.521 -13.904 1.00 25.79 86 THR A N 1
ATOM 639 C CA . THR A 1 86 ? 64.597 20.123 -14.147 1.00 23.33 86 THR A CA 1
ATOM 640 C C . THR A 1 86 ? 63.358 19.268 -13.854 1.00 22.48 86 THR A C 1
ATOM 641 O O . THR A 1 86 ? 63.074 18.350 -14.630 1.00 22.47 86 THR A O 1
ATOM 645 N N . LEU A 1 87 ? 62.663 19.608 -12.775 1.00 19.32 87 LEU A N 1
ATOM 646 C CA . LEU A 1 87 ? 61.422 18.821 -12.459 1.00 20.09 87 LEU A CA 1
ATOM 647 C C . LEU A 1 87 ? 60.433 19.058 -13.589 1.00 19.47 87 LEU A C 1
ATOM 648 O O . LEU A 1 87 ? 60.404 20.261 -14.069 1.00 22.51 87 LEU A O 1
ATOM 653 N N . PRO A 1 88 ? 59.577 18.118 -13.961 1.00 18.84 88 PRO A N 1
ATOM 654 C CA . PRO A 1 88 ? 58.601 18.425 -14.993 1.00 20.15 88 PRO A CA 1
ATOM 655 C C . PRO A 1 88 ? 57.703 19.545 -14.640 1.00 21.15 88 PRO A C 1
ATOM 656 O O . PRO A 1 88 ? 57.253 19.837 -13.538 1.00 19.76 88 PRO A O 1
ATOM 660 N N . VAL A 1 89 ? 57.392 20.445 -15.608 1.00 23.63 89 VAL A N 1
ATOM 661 C CA . VAL A 1 89 ? 56.536 21.599 -15.441 1.00 26.38 89 VAL A CA 1
ATOM 662 C C . VAL A 1 89 ? 55.064 21.305 -15.186 1.00 29.77 89 VAL A C 1
ATOM 663 O O . VAL A 1 89 ? 54.159 22.137 -15.235 1.00 38.50 89 VAL A O 1
ATOM 667 N N . THR A 1 90 ? 54.756 20.030 -15.001 1.00 26.08 90 THR A N 1
ATOM 668 C CA . THR A 1 90 ? 53.440 19.488 -14.787 1.00 24.78 90 THR A CA 1
ATOM 669 C C . THR A 1 90 ? 53.396 18.876 -13.392 1.00 23.61 90 THR A C 1
ATOM 670 O O . THR A 1 90 ? 52.360 18.483 -12.935 1.00 21.44 90 THR A O 1
ATOM 674 N N . THR A 1 91 ? 54.573 18.689 -12.814 1.00 21.25 91 THR A N 1
ATOM 675 C CA . THR A 1 91 ? 54.634 18.000 -11.536 1.00 21.12 91 THR A CA 1
ATOM 676 C C . THR A 1 91 ? 54.375 18.922 -10.344 1.00 19.28 91 THR A C 1
ATOM 677 O O . THR A 1 91 ? 55.088 19.931 -10.180 1.00 20.13 91 THR A O 1
ATOM 681 N N . PRO A 1 92 ? 53.470 18.556 -9.435 1.00 17.51 92 PRO A N 1
ATOM 682 C CA . PRO A 1 92 ? 53.164 19.354 -8.252 1.00 16.18 92 PRO A CA 1
ATOM 683 C C . PRO A 1 92 ? 54.281 19.400 -7.202 1.00 17.00 92 PRO A C 1
ATOM 684 O O . PRO A 1 92 ? 55.109 18.501 -7.079 1.00 16.44 92 PRO A O 1
ATOM 688 N N . ILE A 1 93 ? 54.450 20.593 -6.632 1.00 16.56 93 ILE A N 1
ATOM 689 C CA . ILE A 1 93 ? 55.419 20.845 -5.546 1.00 16.18 93 ILE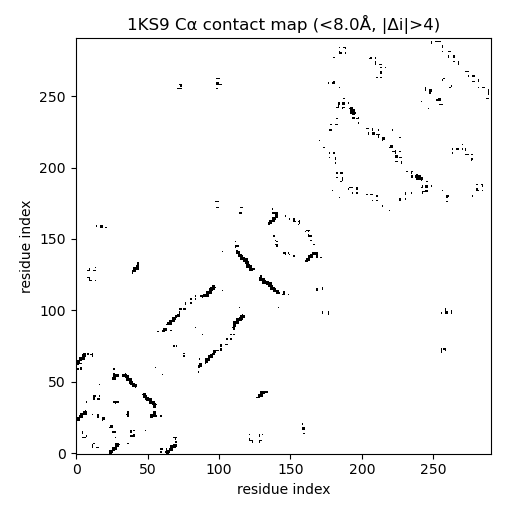 A CA 1
ATOM 690 C C . ILE A 1 93 ? 54.653 21.106 -4.265 1.00 17.19 93 ILE A C 1
ATOM 691 O O . ILE A 1 93 ? 53.826 22.004 -4.204 1.00 17.52 93 ILE A O 1
ATOM 696 N N . LEU A 1 94 ? 54.900 20.285 -3.217 1.00 14.75 9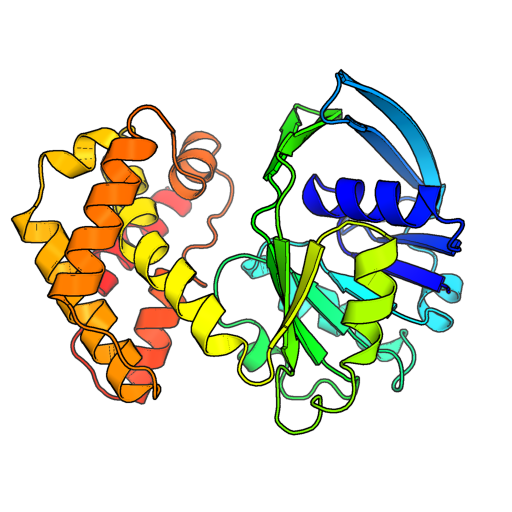4 LEU A N 1
ATOM 697 C CA . LEU A 1 94 ? 54.238 20.522 -1.940 1.00 15.00 94 LEU A CA 1
ATOM 698 C C . LEU A 1 94 ? 55.229 21.042 -0.909 1.00 16.00 94 LEU A C 1
ATOM 699 O O . LEU A 1 94 ? 56.191 20.303 -0.673 1.00 15.06 94 LEU A O 1
ATOM 704 N N . LEU A 1 95 ? 54.887 22.184 -0.300 1.00 15.63 95 LEU A N 1
ATOM 705 C CA . LEU A 1 95 ? 55.826 22.695 0.702 1.00 15.01 95 LEU A CA 1
ATOM 706 C C . LEU A 1 95 ? 55.317 22.370 2.102 1.00 16.42 95 LEU A C 1
ATOM 707 O O . LEU A 1 95 ? 54.135 22.675 2.349 1.00 17.96 95 LEU A O 1
ATOM 712 N N . ILE A 1 96 ? 56.116 21.685 2.946 1.00 13.74 96 ILE A N 1
ATOM 713 C CA . ILE A 1 96 ? 55.661 21.494 4.320 1.00 16.86 96 ILE A CA 1
ATOM 714 C C . ILE A 1 96 ? 56.654 22.200 5.287 1.00 16.68 96 ILE A C 1
ATOM 715 O O . ILE A 1 96 ? 57.801 21.779 5.404 1.00 16.25 96 ILE A O 1
ATOM 720 N N . HIS A 1 97 ? 56.173 23.233 5.955 1.00 16.14 97 HIS A N 1
ATOM 721 C CA . HIS A 1 97 ? 57.060 23.933 6.923 1.00 18.56 97 HIS A CA 1
ATOM 722 C C . HIS A 1 97 ? 56.283 24.826 7.852 1.00 20.66 97 HIS A C 1
ATOM 723 O O . HIS A 1 97 ? 55.100 25.083 7.630 1.00 23.11 97 HIS A O 1
ATOM 730 N N . ASN A 1 98 ? 56.964 25.302 8.928 1.00 19.34 98 ASN A N 1
ATOM 731 C CA . ASN A 1 98 ? 56.241 26.216 9.818 1.00 23.32 98 ASN A CA 1
ATOM 732 C C . ASN A 1 98 ? 56.484 27.639 9.313 1.00 22.28 98 ASN A C 1
ATOM 733 O O . ASN A 1 98 ? 57.395 27.813 8.503 1.00 22.49 98 ASN A O 1
ATOM 738 N N . GLY A 1 99 ? 55.668 28.603 9.687 1.00 23.56 99 GLY A N 1
ATOM 739 C CA . GLY A 1 99 ? 55.868 29.936 9.111 1.00 21.71 99 GLY A CA 1
ATOM 740 C C . GLY A 1 99 ? 55.246 30.101 7.709 1.00 22.72 99 GLY A C 1
ATOM 741 O O . GLY A 1 99 ? 54.657 29.189 7.085 1.00 18.49 99 GLY A O 1
ATOM 742 N N . MET A 1 100 ? 55.218 31.387 7.351 1.00 20.67 100 MET A N 1
ATOM 743 C CA . MET A 1 100 ? 54.584 31.824 6.088 1.00 20.09 100 MET A CA 1
ATOM 744 C C . MET A 1 100 ? 55.485 32.869 5.390 1.00 20.73 100 MET A C 1
ATOM 745 O O . MET A 1 100 ? 56.407 33.482 5.946 1.00 22.44 100 MET A O 1
ATOM 750 N N . GLY A 1 101 ? 55.268 32.954 4.060 1.00 20.68 101 GLY A N 1
ATOM 751 C CA . GLY A 1 101 ? 56.025 33.894 3.251 1.00 22.08 101 GLY A CA 1
ATOM 752 C C . GLY A 1 101 ? 56.858 33.269 2.141 1.00 22.61 101 GLY A C 1
ATOM 753 O O . GLY A 1 101 ? 57.514 34.026 1.418 1.00 21.68 101 GLY A O 1
ATOM 754 N N . THR A 1 102 ? 56.771 31.965 1.947 1.00 18.22 102 THR A N 1
ATOM 755 C CA . THR A 1 102 ? 57.582 31.276 0.915 1.00 19.19 102 THR A CA 1
ATOM 756 C C . THR A 1 102 ? 56.777 31.383 -0.389 1.00 18.24 102 THR A C 1
ATOM 757 O O . THR A 1 102 ? 57.402 31.332 -1.451 1.00 18.19 102 THR A O 1
ATOM 761 N N . ILE A 1 103 ? 55.439 31.399 -0.308 1.00 18.81 103 ILE A N 1
ATOM 762 C CA . ILE A 1 103 ? 54.629 31.460 -1.543 1.00 19.46 103 ILE A CA 1
ATOM 763 C C . ILE A 1 103 ? 54.872 32.768 -2.299 1.00 23.85 103 ILE A C 1
ATOM 764 O O . ILE A 1 103 ? 54.998 32.791 -3.532 1.00 21.71 103 ILE A O 1
ATOM 769 N N . GLU A 1 104 ? 55.021 33.861 -1.552 1.00 23.16 104 GLU A N 1
ATOM 770 C CA . GLU A 1 104 ? 55.341 35.146 -2.184 1.00 25.98 104 GLU A CA 1
ATOM 771 C C . GLU A 1 104 ? 56.663 35.114 -2.895 1.00 26.03 104 GLU A C 1
ATOM 772 O O . GLU A 1 104 ? 56.839 35.826 -3.919 1.00 27.72 104 GLU A O 1
ATOM 778 N N . GLU A 1 105 ? 57.642 34.347 -2.444 1.00 21.54 105 GLU A N 1
ATOM 779 C CA . GLU A 1 105 ? 58.934 34.165 -3.036 1.00 21.43 105 GLU A CA 1
ATOM 780 C C . GLU A 1 105 ? 58.888 33.215 -4.251 1.00 25.62 105 GLU A C 1
ATOM 781 O O . GLU A 1 105 ? 59.902 33.122 -4.943 1.00 26.81 105 GLU A O 1
ATOM 787 N N . LEU A 1 106 ? 57.806 32.479 -4.401 1.00 23.68 106 LEU A N 1
ATOM 788 C CA . LEU A 1 106 ? 57.663 31.484 -5.466 1.00 24.45 106 LEU A CA 1
ATOM 789 C C . LEU A 1 106 ? 56.508 31.773 -6.413 1.00 25.80 106 LEU A C 1
ATOM 790 O O . LEU A 1 106 ? 55.960 30.883 -7.108 1.00 22.72 106 LEU A O 1
ATOM 795 N N . GLN A 1 107 ? 56.069 33.044 -6.559 1.00 27.10 107 GLN A N 1
ATOM 796 C CA . GLN A 1 107 ? 54.918 33.325 -7.372 1.00 32.34 107 GLN A CA 1
ATOM 797 C C . GLN A 1 107 ? 55.077 33.105 -8.875 1.00 32.83 107 GLN A C 1
ATOM 798 O O . GLN A 1 107 ? 54.015 33.015 -9.522 1.00 36.23 107 GLN A O 1
ATOM 804 N N . ASN A 1 108 ? 56.296 33.011 -9.379 1.00 29.89 108 ASN A N 1
ATOM 805 C CA . ASN A 1 108 ? 56.411 32.771 -10.831 1.00 28.94 108 ASN A CA 1
ATOM 806 C C . ASN A 1 108 ? 56.643 31.305 -11.157 1.00 25.33 108 ASN A C 1
ATOM 807 O O . ASN A 1 108 ? 56.854 30.981 -12.333 1.00 23.65 108 ASN A O 1
ATOM 812 N N . ILE A 1 109 ? 56.620 30.422 -10.154 1.00 22.74 109 ILE A N 1
ATOM 813 C CA . ILE A 1 109 ? 56.775 28.993 -10.390 1.00 22.01 109 ILE A CA 1
ATOM 814 C C . ILE A 1 109 ? 55.668 28.513 -11.325 1.00 20.34 109 ILE A C 1
ATOM 815 O O . ILE A 1 109 ? 54.502 28.793 -11.087 1.00 22.89 109 ILE A O 1
ATOM 820 N N . GLN A 1 110 ? 56.056 27.791 -12.371 1.00 23.85 110 GLN A N 1
ATOM 821 C CA . GLN A 1 110 ? 55.067 27.279 -13.315 1.00 22.34 110 GLN A CA 1
ATOM 822 C C . GLN A 1 110 ? 54.319 26.052 -12.828 1.00 20.76 110 GLN A C 1
ATOM 823 O O . GLN A 1 110 ? 53.146 25.807 -13.158 1.00 22.00 110 GLN A O 1
ATOM 829 N N . GLN A 1 111 ? 55.038 25.201 -12.069 1.00 18.88 111 GLN A N 1
ATOM 830 C CA . GLN A 1 111 ? 54.355 23.990 -11.564 1.00 19.71 111 GLN A CA 1
ATOM 831 C C . GLN A 1 111 ? 53.237 24.317 -10.603 1.00 18.64 111 GLN A C 1
ATOM 832 O O . GLN A 1 111 ? 53.096 25.360 -9.924 1.00 19.84 111 GLN A O 1
ATOM 838 N N . PRO A 1 112 ? 52.316 23.355 -10.350 1.00 19.32 112 PRO A N 1
ATOM 839 C CA . PRO A 1 112 ? 51.287 23.413 -9.350 1.00 17.67 112 PRO A CA 1
ATOM 840 C C . PRO A 1 112 ? 52.025 23.497 -7.977 1.00 19.87 112 PRO A C 1
ATOM 841 O O . PRO A 1 112 ? 53.018 22.785 -7.860 1.00 19.45 112 PRO A O 1
ATOM 845 N N . LEU A 1 113 ? 51.580 24.401 -7.169 1.00 17.14 113 LEU A N 1
ATOM 846 C CA . LEU A 1 113 ? 52.202 24.624 -5.850 1.00 19.51 113 LEU A CA 1
ATOM 847 C C . LEU A 1 113 ? 51.158 24.508 -4.801 1.00 17.03 113 LEU A C 1
ATOM 848 O O . LEU A 1 113 ? 50.116 25.162 -4.683 1.00 16.75 113 LEU A O 1
ATOM 853 N N . LEU A 1 114 ? 51.522 23.700 -3.740 1.00 18.49 114 LEU A N 1
ATOM 854 C CA . LEU A 1 114 ? 50.664 23.451 -2.634 1.00 17.95 114 LEU A CA 1
ATOM 855 C C . LEU A 1 114 ? 51.419 23.777 -1.296 1.00 16.88 114 LEU A C 1
ATOM 856 O O . LEU A 1 114 ? 52.638 23.612 -1.303 1.00 19.10 114 LEU A O 1
ATOM 861 N N . MET A 1 115 ? 50.651 24.260 -0.366 1.00 16.64 115 MET A N 1
ATOM 862 C CA . MET A 1 115 ? 51.342 24.700 0.865 1.00 22.56 115 MET A CA 1
ATOM 863 C C . MET A 1 115 ? 50.775 23.830 1.998 1.00 20.36 115 MET A C 1
ATOM 864 O O . MET A 1 115 ? 49.633 23.417 1.899 1.00 21.26 115 MET A O 1
ATOM 869 N N . GLY A 1 116 ? 51.565 23.625 3.073 1.00 19.46 116 GLY A N 1
ATOM 870 C CA . GLY A 1 116 ? 51.102 22.711 4.116 1.00 18.10 116 GLY A CA 1
ATOM 871 C C . GLY A 1 116 ? 51.961 22.796 5.403 1.00 18.47 116 GLY A C 1
ATOM 872 O O . GLY A 1 116 ? 52.978 23.469 5.415 1.00 16.76 116 GLY A O 1
ATOM 873 N N . THR A 1 117 ? 51.360 22.195 6.420 1.00 17.51 117 THR A N 1
ATOM 874 C CA . THR A 1 117 ? 52.076 22.228 7.730 1.00 19.25 117 THR A CA 1
ATOM 875 C C . THR A 1 117 ? 51.620 20.989 8.482 1.00 18.36 117 THR A C 1
ATOM 876 O O . THR A 1 117 ? 50.579 20.398 8.140 1.00 21.62 117 THR A O 1
ATOM 880 N N . THR A 1 118 ? 52.471 20.531 9.427 1.00 18.75 118 THR A N 1
ATOM 881 C CA . THR A 1 118 ? 52.126 19.278 10.091 1.00 16.38 118 THR A CA 1
ATOM 882 C C . THR A 1 118 ? 52.213 19.422 11.608 1.00 19.31 118 THR A C 1
ATOM 883 O O . THR A 1 118 ? 52.986 20.236 12.109 1.00 19.95 118 THR A O 1
ATOM 887 N N . THR A 1 119 ? 51.516 18.530 12.289 1.00 17.85 119 THR A N 1
ATOM 888 C CA . THR A 1 119 ? 51.603 18.471 13.738 1.00 20.62 119 THR A CA 1
ATOM 889 C C . THR A 1 119 ? 52.293 17.139 14.097 1.00 22.31 119 THR A C 1
ATOM 890 O O . THR A 1 119 ? 52.425 16.856 15.310 1.00 24.98 119 THR A O 1
ATOM 894 N N . HIS A 1 120 ? 52.768 16.441 13.073 1.00 21.78 120 HIS A N 1
ATOM 895 C CA . HIS A 1 120 ? 53.632 15.286 13.365 1.00 19.23 120 HIS A CA 1
ATOM 896 C C . HIS A 1 120 ? 54.851 15.888 14.043 1.00 19.92 120 HIS A C 1
ATOM 897 O O . HIS A 1 120 ? 55.330 16.956 13.615 1.00 21.65 120 HIS A O 1
ATOM 904 N N . ALA A 1 121 ? 55.542 15.129 14.895 1.00 19.64 121 ALA A N 1
ATOM 905 C CA . ALA A 1 121 ? 56.722 15.603 15.596 1.00 20.97 121 ALA A CA 1
ATOM 906 C C . ALA A 1 121 ? 57.877 14.606 15.379 1.00 20.32 121 ALA A C 1
ATOM 907 O O . ALA A 1 121 ? 57.661 13.416 15.530 1.00 20.48 121 ALA A O 1
ATOM 909 N N . ALA A 1 122 ? 58.948 15.085 14.841 1.00 20.43 122 ALA A N 1
ATOM 910 C CA . ALA A 1 122 ? 60.133 14.319 14.482 1.00 18.93 122 ALA A CA 1
ATOM 911 C C . ALA A 1 122 ? 61.384 15.071 14.922 1.00 21.86 122 ALA A C 1
ATOM 912 O O . ALA A 1 122 ? 61.629 16.224 14.543 1.00 23.59 122 ALA A O 1
ATOM 914 N N . ARG A 1 123 ? 62.209 14.422 15.742 1.00 22.93 123 ARG A N 1
ATOM 915 C CA . ARG A 1 123 ? 63.429 15.000 16.302 1.00 23.09 123 ARG A CA 1
ATOM 916 C C . ARG A 1 123 ? 64.696 14.378 15.744 1.00 21.31 123 ARG A C 1
ATOM 917 O O . ARG A 1 123 ? 64.755 13.186 15.473 1.00 21.06 123 ARG A O 1
ATOM 925 N N . ARG A 1 124 ? 65.738 15.202 15.492 1.00 21.81 124 ARG A N 1
ATOM 926 C CA . ARG A 1 124 ? 66.982 14.627 14.981 1.00 22.14 124 ARG A CA 1
ATOM 927 C C . ARG A 1 124 ? 68.019 14.637 16.108 1.00 23.57 124 ARG A C 1
ATOM 928 O O . ARG A 1 124 ? 68.272 15.673 16.740 1.00 24.93 124 ARG A O 1
ATOM 936 N N . ASP A 1 125 ? 68.523 13.439 16.435 1.00 21.32 125 ASP A N 1
ATOM 937 C CA . ASP A 1 125 ? 69.604 13.276 17.399 1.00 22.50 125 ASP A CA 1
ATOM 938 C C . ASP A 1 125 ? 70.833 12.756 16.681 1.00 22.87 125 ASP A C 1
ATOM 939 O O . ASP A 1 125 ? 70.986 11.610 16.378 1.00 21.22 125 ASP A O 1
ATOM 944 N N . GLY A 1 126 ? 71.701 13.672 16.168 1.00 22.62 126 GLY A N 1
ATOM 945 C CA . GLY A 1 126 ? 72.859 13.236 15.376 1.00 25.05 126 GLY A CA 1
ATOM 946 C C . GLY A 1 126 ? 72.361 12.694 14.033 1.00 26.03 126 GLY A C 1
ATOM 947 O O . GLY A 1 126 ? 71.685 13.393 13.286 1.00 27.91 126 GLY A O 1
ATOM 948 N N . ASN A 1 127 ? 72.634 11.422 13.752 1.00 25.62 127 ASN A N 1
ATOM 949 C CA . ASN A 1 127 ? 72.215 10.753 12.538 1.00 28.77 127 ASN A CA 1
ATOM 950 C C . ASN A 1 127 ? 70.991 9.865 12.808 1.00 26.63 127 ASN A C 1
ATOM 951 O O . ASN A 1 127 ? 70.666 9.018 11.983 1.00 27.36 127 ASN A O 1
ATOM 956 N N . VAL A 1 128 ? 70.452 10.046 14.010 1.00 22.18 128 VAL A N 1
ATOM 957 C CA . VAL A 1 128 ? 69.205 9.291 14.332 1.00 18.19 128 VAL A CA 1
ATOM 958 C C . VAL A 1 128 ? 67.986 10.191 14.274 1.00 18.73 128 VAL A C 1
ATOM 959 O O . VAL A 1 128 ? 68.025 11.216 14.929 1.00 19.21 128 VAL A O 1
ATOM 963 N N . ILE A 1 129 ? 66.885 9.791 13.620 1.00 19.98 129 ILE A N 1
ATOM 964 C CA . ILE A 1 129 ? 65.668 10.583 13.613 1.00 17.06 129 ILE A CA 1
ATOM 965 C C . ILE A 1 129 ? 64.648 9.847 14.465 1.00 18.59 129 ILE A C 1
ATOM 966 O O . ILE A 1 129 ? 64.437 8.643 14.258 1.00 21.80 129 ILE A O 1
ATOM 971 N N . ILE A 1 130 ? 63.969 10.532 15.338 1.00 17.75 130 ILE A N 1
ATOM 972 C CA . ILE A 1 130 ? 62.945 9.921 16.198 1.00 18.22 130 ILE A CA 1
ATOM 973 C C . ILE A 1 130 ? 61.572 10.470 15.833 1.00 18.69 130 ILE A C 1
ATOM 974 O O . ILE A 1 130 ? 61.332 11.697 15.844 1.00 21.39 130 ILE A O 1
ATOM 979 N N . HIS A 1 131 ? 60.682 9.538 15.458 1.00 17.63 131 HIS A N 1
ATOM 980 C CA . HIS A 1 131 ? 59.289 9.953 15.209 1.00 19.41 131 HIS A CA 1
ATOM 981 C C . HIS A 1 131 ? 58.652 10.025 16.597 1.00 22.70 131 HIS A C 1
ATOM 982 O O . HIS A 1 131 ? 58.289 9.010 17.211 1.00 23.54 131 HIS A O 1
ATOM 989 N N . VAL A 1 132 ? 58.575 11.222 17.167 1.00 23.13 132 VAL A N 1
ATOM 990 C CA . VAL A 1 132 ? 58.088 11.444 18.514 1.00 24.97 132 VAL A CA 1
ATOM 991 C C . VAL A 1 132 ? 56.569 11.307 18.636 1.00 26.11 132 VAL A C 1
ATOM 992 O O . VAL A 1 132 ? 56.053 10.833 19.650 1.00 26.81 132 VAL A O 1
ATOM 996 N N . ALA A 1 133 ? 55.795 11.897 17.717 1.00 23.08 133 ALA A N 1
ATOM 997 C CA . ALA A 1 133 ? 54.369 11.749 17.758 1.00 21.40 133 ALA A CA 1
ATOM 998 C C . ALA A 1 133 ? 53.709 11.847 16.360 1.00 20.17 133 ALA A C 1
ATOM 999 O O . ALA A 1 133 ? 54.233 12.463 15.494 1.00 20.54 133 ALA A O 1
ATOM 1001 N N . ASN A 1 134 ? 52.590 11.105 16.312 1.00 20.07 134 ASN A N 1
ATOM 1002 C CA . ASN A 1 134 ? 51.788 11.077 15.094 1.00 21.32 134 ASN A CA 1
ATOM 1003 C C . ASN A 1 134 ? 50.959 12.338 15.079 1.00 20.24 134 ASN A C 1
ATOM 1004 O O . ASN A 1 134 ? 50.953 13.027 16.096 1.00 23.52 134 ASN A O 1
ATOM 1009 N N . GLY A 1 135 ? 50.354 12.710 13.965 1.00 20.08 135 GLY A N 1
ATOM 1010 C CA . GLY A 1 135 ? 49.564 13.959 13.948 1.00 20.50 135 GLY A CA 1
ATOM 1011 C C . GLY A 1 135 ? 48.911 14.083 12.577 1.00 20.77 135 GLY A C 1
ATOM 1012 O O . GLY A 1 135 ? 48.600 13.088 11.917 1.00 19.40 135 GLY A O 1
ATOM 1013 N N . ILE A 1 136 ? 48.589 15.318 12.207 1.00 19.11 136 ILE A N 1
ATOM 1014 C CA . ILE A 1 136 ? 47.860 15.595 10.973 1.00 21.63 136 ILE A CA 1
ATOM 1015 C C . ILE A 1 136 ? 48.636 16.587 10.104 1.00 19.20 136 ILE A C 1
ATOM 1016 O O . ILE A 1 136 ? 49.258 17.522 10.601 1.00 20.74 136 ILE A O 1
ATOM 1021 N N . THR A 1 137 ? 48.588 16.374 8.813 1.00 19.40 137 THR A N 1
ATOM 1022 C CA . THR A 1 137 ? 49.274 17.279 7.885 1.00 15.74 137 THR A CA 1
ATOM 1023 C C . THR A 1 137 ? 48.150 17.983 7.065 1.00 16.50 137 THR A C 1
ATOM 1024 O O . THR A 1 137 ? 47.336 17.245 6.496 1.00 16.25 137 THR A O 1
ATOM 1028 N N . HIS A 1 138 ? 48.128 19.296 7.206 1.00 17.18 138 HIS A N 1
ATOM 1029 C CA . HIS A 1 138 ? 47.058 20.022 6.485 1.00 18.37 138 HIS A CA 1
ATOM 1030 C C . HIS A 1 138 ? 47.649 20.597 5.212 1.00 19.00 138 HIS A C 1
ATOM 1031 O O . HIS A 1 138 ? 48.706 21.216 5.300 1.00 18.61 138 HIS A O 1
ATOM 1038 N N . ILE A 1 139 ? 47.060 20.376 4.036 1.00 18.69 139 ILE A N 1
ATOM 1039 C CA . ILE A 1 139 ? 47.665 20.954 2.823 1.00 16.45 139 ILE A CA 1
ATOM 1040 C C . ILE A 1 139 ? 46.582 21.657 2.016 1.00 16.59 139 ILE A C 1
ATOM 1041 O O . ILE A 1 139 ? 45.392 21.438 2.272 1.00 17.78 139 ILE A O 1
ATOM 1046 N N . GLY A 1 140 ? 46.942 22.455 1.030 1.00 17.82 140 GLY A N 1
ATOM 1047 C CA . GLY A 1 140 ? 45.962 23.146 0.204 1.00 17.52 140 GLY A CA 1
ATOM 1048 C C . GLY A 1 140 ? 46.691 23.966 -0.851 1.00 17.87 140 GLY A C 1
ATOM 1049 O O . GLY A 1 140 ? 47.873 24.039 -0.949 1.00 16.45 140 GLY A O 1
ATOM 1050 N N . PRO A 1 141 ? 45.890 24.672 -1.697 1.00 16.51 141 PRO A N 1
ATOM 1051 C CA . PRO A 1 141 ? 46.463 25.356 -2.815 1.00 18.64 141 PRO A CA 1
ATOM 1052 C C . PRO A 1 141 ? 47.140 26.668 -2.466 1.00 17.22 141 PRO A C 1
ATOM 1053 O O . PRO A 1 141 ? 46.535 27.477 -1.743 1.00 23.01 141 PRO A O 1
ATOM 1057 N N . ALA A 1 142 ? 48.326 26.891 -2.991 1.00 17.82 142 ALA A N 1
ATOM 1058 C CA . ALA A 1 142 ? 49.064 28.137 -2.732 1.00 23.14 142 ALA A CA 1
ATOM 1059 C C . ALA A 1 142 ? 48.425 29.321 -3.426 1.00 27.19 142 ALA A C 1
ATOM 1060 O O . ALA A 1 142 ? 48.214 30.393 -2.836 1.00 30.17 142 ALA A O 1
ATOM 1062 N N . ARG A 1 143 ? 48.031 29.114 -4.688 1.00 27.39 143 ARG A N 1
ATOM 1063 C CA . ARG A 1 143 ? 47.435 30.206 -5.474 1.00 31.04 143 ARG A CA 1
ATOM 1064 C C . ARG A 1 143 ? 46.107 29.759 -6.026 1.00 30.38 143 ARG A C 1
ATOM 1065 O O . ARG A 1 143 ? 45.716 28.600 -6.054 1.00 29.56 143 ARG A O 1
ATOM 1073 N N . GLN A 1 144 ? 45.388 30.683 -6.744 1.00 34.97 144 GLN A N 1
ATOM 1074 C CA . GLN A 1 144 ? 44.096 30.284 -7.307 1.00 37.01 144 GLN A CA 1
ATOM 1075 C C . GLN A 1 144 ? 44.186 29.186 -8.330 1.00 35.09 144 GLN A C 1
ATOM 1076 O O . GLN A 1 144 ? 43.439 28.231 -8.458 1.00 35.19 144 GLN A O 1
ATOM 1082 N N . GLN A 1 145 ? 45.277 29.212 -9.098 1.00 35.05 145 GLN A N 1
ATOM 1083 C CA . GLN A 1 145 ? 45.584 28.232 -10.114 1.00 31.72 145 GLN A CA 1
ATOM 1084 C C . GLN A 1 145 ? 46.039 26.855 -9.616 1.00 28.92 145 GLN A C 1
ATOM 1085 O O . GLN A 1 145 ? 46.190 25.988 -10.468 1.00 26.42 145 GLN A O 1
ATOM 1091 N N . ASP A 1 146 ? 46.177 26.628 -8.297 1.00 24.03 146 ASP A N 1
ATOM 1092 C CA . ASP A 1 146 ? 46.550 25.278 -7.822 1.00 22.12 146 ASP A CA 1
ATOM 1093 C C . ASP A 1 146 ? 45.439 24.484 -7.205 1.00 22.09 146 ASP A C 1
ATOM 1094 O O . ASP A 1 146 ? 45.552 23.429 -6.524 1.00 21.95 146 ASP A O 1
ATOM 1099 N N . GLY A 1 147 ? 44.188 24.933 -7.307 1.00 20.41 147 GLY A N 1
ATOM 1100 C CA . GLY A 1 147 ? 43.078 24.336 -6.616 1.00 22.44 147 GLY A CA 1
ATOM 1101 C C . GLY A 1 147 ? 42.648 22.966 -7.094 1.00 20.12 147 GLY A C 1
ATOM 1102 O O . GLY A 1 147 ? 41.821 22.407 -6.393 1.00 20.35 147 GLY A O 1
ATOM 1103 N N . ASP A 1 148 ? 43.150 22.417 -8.220 1.00 18.21 148 ASP A N 1
ATOM 1104 C CA . ASP A 1 148 ? 42.597 21.129 -8.666 1.00 19.50 148 ASP A CA 1
ATOM 1105 C C . ASP A 1 148 ? 43.462 19.934 -8.202 1.00 20.82 148 ASP A C 1
ATOM 1106 O O . ASP A 1 148 ? 43.276 18.830 -8.704 1.00 19.57 148 ASP A O 1
ATOM 1111 N N . TYR A 1 149 ? 44.287 20.152 -7.171 1.00 17.71 149 TYR A N 1
ATOM 1112 C CA . TYR A 1 149 ? 45.253 19.083 -6.803 1.00 19.31 149 TYR A CA 1
ATOM 1113 C C . TYR A 1 149 ? 44.966 18.399 -5.496 1.00 19.78 149 TYR A C 1
ATOM 1114 O O . TYR A 1 149 ? 45.795 17.754 -4.838 1.00 19.59 149 TYR A O 1
ATOM 1123 N N . SER A 1 150 ? 43.685 18.336 -5.118 1.00 19.04 150 SER A N 1
ATOM 1124 C CA . SER A 1 150 ? 43.201 17.703 -3.893 1.00 18.29 150 SER A CA 1
ATOM 1125 C C . SER A 1 150 ? 43.418 16.201 -3.879 1.00 19.10 150 SER A C 1
ATOM 1126 O O . SER A 1 150 ? 43.538 15.581 -2.797 1.00 16.86 150 SER A O 1
ATOM 1129 N N . TYR A 1 151 ? 43.630 15.584 -5.098 1.00 17.41 151 TYR A N 1
ATOM 1130 C CA . TYR A 1 151 ? 43.992 14.192 -5.117 1.00 18.39 151 TYR A CA 1
ATOM 1131 C C . TYR A 1 151 ? 45.260 13.871 -4.315 1.00 19.82 151 TYR A C 1
ATOM 1132 O O . TYR A 1 151 ? 45.371 12.734 -3.846 1.00 18.80 151 TYR A O 1
ATOM 1141 N N . LEU A 1 152 ? 46.251 14.778 -4.265 1.00 18.06 152 LEU A N 1
ATOM 1142 C CA . LEU A 1 152 ? 47.412 14.487 -3.435 1.00 17.83 152 LEU A CA 1
ATOM 1143 C C . LEU A 1 152 ? 47.073 14.230 -1.984 1.00 17.28 152 LEU A C 1
ATOM 1144 O O . LEU A 1 152 ? 47.821 13.450 -1.336 1.00 17.59 152 LEU A O 1
ATOM 1149 N N . ALA A 1 153 ? 46.021 14.831 -1.393 1.00 15.70 153 ALA A N 1
ATOM 1150 C CA . ALA A 1 153 ? 45.725 14.550 0.011 1.00 16.83 153 ALA A CA 1
ATOM 1151 C C . ALA A 1 153 ? 45.173 13.116 0.193 1.00 17.84 153 ALA A C 1
ATOM 1152 O O . ALA A 1 153 ? 45.460 12.457 1.201 1.00 19.86 153 ALA A O 1
ATOM 1154 N N . ASP A 1 154 ? 44.451 12.613 -0.837 1.00 17.86 154 ASP A N 1
ATOM 1155 C CA . ASP A 1 154 ? 44.077 11.213 -0.746 1.00 18.40 154 ASP A CA 1
ATOM 1156 C C . ASP A 1 154 ? 45.281 10.286 -0.872 1.00 17.75 154 ASP A C 1
ATOM 1157 O O . ASP A 1 154 ? 45.276 9.260 -0.169 1.00 19.35 154 ASP A O 1
ATOM 1162 N N . ILE A 1 155 ? 46.233 10.545 -1.791 1.00 18.07 155 ILE A N 1
ATOM 1163 C CA . ILE A 1 155 ? 47.363 9.600 -1.891 1.00 18.81 155 ILE A CA 1
ATOM 1164 C C . ILE A 1 155 ? 48.155 9.631 -0.574 1.00 19.63 155 ILE A C 1
ATOM 1165 O O . ILE A 1 155 ? 48.599 8.626 -0.012 1.00 18.45 155 ILE A O 1
ATOM 1170 N N . LEU A 1 156 ? 48.514 10.877 -0.163 1.00 18.51 156 LEU A N 1
ATOM 1171 C CA . LEU A 1 156 ? 49.330 11.051 1.062 1.00 18.42 156 LEU A CA 1
ATOM 1172 C C . LEU A 1 156 ? 48.661 10.469 2.311 1.00 20.17 156 LEU A C 1
ATOM 1173 O O . LEU A 1 156 ? 49.388 10.083 3.271 1.00 17.32 156 LEU A O 1
ATOM 1178 N N . GLN A 1 157 ? 47.341 10.474 2.415 1.00 17.74 157 GLN A N 1
ATOM 1179 C CA . GLN A 1 157 ? 46.660 9.866 3.556 1.00 20.92 157 GLN A CA 1
ATOM 1180 C C . GLN A 1 157 ? 47.115 8.399 3.682 1.00 20.20 157 GLN A C 1
ATOM 1181 O O . GLN A 1 157 ? 47.256 7.940 4.825 1.00 24.89 157 GLN A O 1
ATOM 1187 N N . THR A 1 158 ? 47.184 7.690 2.560 1.00 21.62 158 THR A N 1
ATOM 1188 C CA . THR A 1 158 ? 47.620 6.298 2.561 1.00 23.71 158 THR A CA 1
ATOM 1189 C C . THR A 1 158 ? 49.045 6.078 2.999 1.00 22.40 158 THR A C 1
ATOM 1190 O O . THR A 1 158 ? 49.491 4.921 3.279 1.00 22.94 158 THR A O 1
ATOM 1194 N N . VAL A 1 159 ? 49.915 7.105 2.970 1.00 18.84 159 VAL A N 1
ATOM 1195 C CA . VAL A 1 159 ? 51.313 7.010 3.279 1.00 17.40 159 VAL A CA 1
ATOM 1196 C C . VAL A 1 159 ? 51.642 7.413 4.693 1.00 18.65 159 VAL A C 1
ATOM 1197 O O . VAL A 1 159 ? 52.420 6.732 5.370 1.00 17.88 159 VAL A O 1
ATOM 1201 N N . LEU A 1 160 ? 51.139 8.516 5.238 1.00 18.36 160 LEU A N 1
ATOM 1202 C CA . LEU A 1 160 ? 51.415 9.006 6.556 1.00 14.96 160 LEU A CA 1
ATOM 1203 C C . LEU A 1 160 ? 50.162 9.655 7.122 1.00 19.50 160 LEU A C 1
ATOM 1204 O O . LEU A 1 160 ? 49.937 10.845 7.007 1.00 17.83 160 LEU A O 1
ATOM 1209 N N . PRO A 1 161 ? 49.242 8.791 7.623 1.00 20.05 161 PRO A N 1
ATOM 1210 C CA . PRO A 1 161 ? 47.987 9.317 8.188 1.00 22.07 161 PRO A CA 1
ATOM 1211 C C . PRO A 1 161 ? 48.269 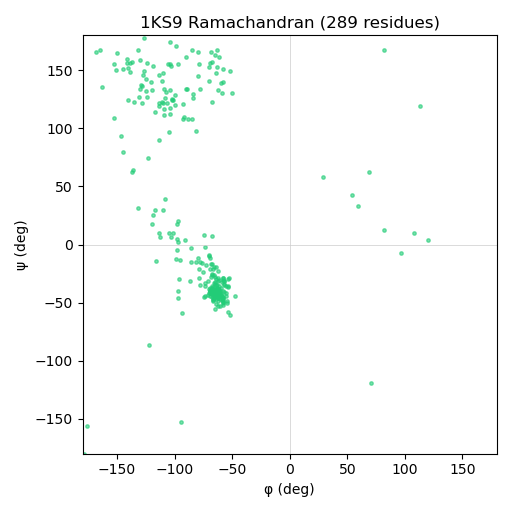10.387 9.197 1.00 17.48 161 PRO A C 1
ATOM 1212 O O . PRO A 1 161 ? 49.206 10.280 10.005 1.00 18.09 161 PRO A O 1
ATOM 1216 N N . ASP A 1 162 ? 47.441 11.408 9.434 1.00 17.11 162 ASP A N 1
ATOM 1217 C CA . ASP A 1 162 ? 46.275 11.733 8.634 1.00 20.91 162 ASP A CA 1
ATOM 1218 C C . ASP A 1 162 ? 46.635 12.948 7.754 1.00 20.14 162 ASP A C 1
ATOM 1219 O O . ASP A 1 162 ? 47.409 13.818 8.216 1.00 17.58 162 ASP A O 1
ATOM 1224 N N . VAL A 1 163 ? 45.983 13.117 6.591 1.00 18.77 163 VAL A N 1
ATOM 1225 C CA . VAL A 1 163 ? 46.256 14.288 5.761 1.00 20.26 163 VAL A CA 1
ATOM 1226 C C . VAL A 1 163 ? 44.912 14.950 5.418 1.00 25.61 163 VAL A C 1
ATOM 1227 O O . VAL A 1 163 ? 43.982 14.148 5.193 1.00 26.99 163 VAL A O 1
ATOM 1231 N N . ALA A 1 164 ? 44.802 16.252 5.477 1.00 23.09 164 ALA A N 1
ATOM 1232 C CA . ALA A 1 164 ? 43.520 16.903 5.130 1.00 25.35 164 ALA A CA 1
ATOM 1233 C C . ALA A 1 164 ? 43.742 18.004 4.101 1.00 25.43 164 ALA A C 1
ATOM 1234 O O . ALA A 1 164 ? 44.669 18.783 4.256 1.00 21.31 164 ALA A O 1
ATOM 1236 N N . TRP A 1 165 ? 42.884 18.080 3.094 1.00 25.90 165 TRP A N 1
ATOM 1237 C CA . TRP A 1 165 ? 42.910 19.161 2.119 1.00 24.31 165 TRP A CA 1
ATOM 1238 C C . TRP A 1 165 ? 42.023 20.330 2.597 1.00 23.95 165 TRP A C 1
ATOM 1239 O O . TRP A 1 165 ? 40.956 20.025 3.102 1.00 24.83 165 TRP A O 1
ATOM 1250 N N . HIS A 1 166 ? 42.533 21.523 2.498 1.00 21.92 166 HIS A N 1
ATOM 1251 C CA . HIS A 1 166 ? 41.763 22.731 2.813 1.00 26.16 166 HIS A CA 1
ATOM 1252 C C . HIS A 1 166 ? 41.769 23.651 1.600 1.00 27.45 166 HIS A C 1
ATOM 1253 O O . HIS A 1 166 ? 42.867 24.027 1.162 1.00 24.48 166 HIS A O 1
ATOM 1260 N N . ASN A 1 167 ? 40.577 24.065 1.151 1.00 27.45 167 ASN A N 1
ATOM 1261 C CA . ASN A 1 167 ? 40.602 25.027 0.031 1.00 28.70 167 ASN A CA 1
ATOM 1262 C C . ASN A 1 167 ? 41.224 26.367 0.396 1.00 29.07 167 ASN A C 1
ATOM 1263 O O . ASN A 1 167 ? 41.787 27.080 -0.446 1.00 29.87 167 ASN A O 1
ATOM 1268 N N . ASN A 1 168 ? 41.151 26.758 1.656 1.00 28.01 168 ASN A N 1
ATOM 1269 C CA . ASN A 1 168 ? 41.735 27.986 2.191 1.00 27.50 168 ASN A CA 1
ATOM 1270 C C . ASN A 1 168 ? 42.675 27.612 3.337 1.00 25.27 168 ASN A C 1
ATOM 1271 O O . ASN A 1 168 ? 42.411 27.775 4.535 1.00 25.28 168 ASN A O 1
ATOM 1276 N N . ILE A 1 169 ? 43.817 27.070 2.946 1.00 23.01 169 ILE A N 1
ATOM 1277 C CA . ILE A 1 169 ? 44.824 26.571 3.869 1.00 22.62 169 ILE A CA 1
ATOM 1278 C C . ILE A 1 169 ? 45.447 27.697 4.705 1.00 21.77 169 ILE A C 1
ATOM 1279 O O . ILE A 1 169 ? 45.858 27.466 5.841 1.00 17.89 169 ILE A O 1
ATOM 1284 N N . ARG A 1 170 ? 45.464 28.937 4.194 1.00 24.71 170 ARG A N 1
ATOM 1285 C CA . ARG A 1 170 ? 46.002 30.060 4.980 1.00 26.16 170 ARG A CA 1
ATOM 1286 C C . ARG A 1 170 ? 45.278 30.230 6.316 1.00 23.86 170 ARG A C 1
ATOM 1287 O O . ARG A 1 170 ? 45.888 30.743 7.289 1.00 22.23 170 ARG A O 1
ATOM 1295 N N . ALA A 1 171 ? 44.008 29.907 6.462 1.00 25.00 171 ALA A N 1
ATOM 1296 C CA . ALA A 1 171 ? 43.328 29.992 7.754 1.00 25.32 171 ALA A CA 1
ATOM 1297 C C . ALA A 1 171 ? 44.029 29.135 8.811 1.00 26.63 171 ALA A C 1
ATOM 1298 O O . ALA A 1 171 ? 44.307 29.602 9.939 1.00 25.59 171 ALA A O 1
ATOM 1300 N N . GLU A 1 172 ? 44.318 27.865 8.467 1.00 25.88 172 GLU A N 1
ATOM 1301 C CA . GLU A 1 172 ? 45.043 27.018 9.427 1.00 27.61 172 GLU A CA 1
ATOM 1302 C C . GLU A 1 172 ? 46.496 27.484 9.632 1.00 23.72 172 GLU A C 1
ATOM 1303 O O . GLU A 1 172 ? 46.985 27.429 10.785 1.00 23.95 172 GLU A O 1
ATOM 1309 N N . LEU A 1 173 ? 47.171 27.918 8.556 1.00 21.07 173 LEU A N 1
ATOM 1310 C CA . LEU A 1 173 ? 48.528 28.435 8.732 1.00 22.25 173 LEU A CA 1
ATOM 1311 C C . LEU A 1 173 ? 48.544 29.611 9.706 1.00 22.82 173 LEU A C 1
ATOM 1312 O O . LEU A 1 173 ? 49.421 29.704 10.555 1.00 21.34 173 LEU A O 1
ATOM 1317 N N . TRP A 1 174 ? 47.609 30.566 9.539 1.00 22.83 174 TRP A N 1
ATOM 1318 C CA . TRP A 1 174 ? 47.650 31.707 10.516 1.00 23.51 174 TRP A CA 1
ATOM 1319 C C . TRP A 1 174 ? 47.375 31.312 11.950 1.00 25.29 174 TRP A C 1
ATOM 1320 O O . TRP A 1 174 ? 47.823 32.005 12.866 1.00 23.65 174 TRP A O 1
ATOM 1331 N N . ARG A 1 175 ? 46.584 30.275 12.205 1.00 24.50 175 ARG A N 1
ATOM 1332 C CA . ARG A 1 175 ? 46.257 29.876 13.568 1.00 26.52 175 ARG A CA 1
ATOM 1333 C C . ARG A 1 175 ? 47.567 29.468 14.251 1.00 25.51 175 ARG A C 1
ATOM 1334 O O . ARG A 1 175 ? 47.898 29.911 15.334 1.00 25.39 175 ARG A O 1
ATOM 1342 N N . LYS A 1 176 ? 48.355 28.625 13.559 1.00 23.60 176 LYS A N 1
ATOM 1343 C CA . LYS A 1 176 ? 49.640 28.258 14.145 1.00 23.20 176 LYS A CA 1
ATOM 1344 C C . LYS A 1 176 ? 50.646 29.381 14.188 1.00 21.35 176 LYS A C 1
ATOM 1345 O O . LYS A 1 176 ? 51.231 29.615 15.238 1.00 22.23 176 LYS A O 1
ATOM 1351 N N . LEU A 1 177 ? 50.764 30.193 13.122 1.00 18.60 177 LEU A N 1
ATOM 1352 C CA . LEU A 1 177 ? 51.716 31.332 13.150 1.00 18.23 177 LEU A CA 1
ATOM 1353 C C . LEU A 1 177 ? 51.310 32.360 14.203 1.00 18.36 177 LEU A C 1
ATOM 1354 O O . LEU A 1 177 ? 52.190 32.931 14.870 1.00 20.29 177 LEU A O 1
ATOM 1359 N N . ALA A 1 178 ? 50.041 32.560 14.495 1.00 21.31 178 ALA A N 1
ATOM 1360 C CA . ALA A 1 178 ? 49.680 33.541 15.560 1.00 23.94 178 ALA A CA 1
ATOM 1361 C C . ALA A 1 178 ? 50.308 33.185 16.907 1.00 23.64 178 ALA A C 1
ATOM 1362 O O . ALA A 1 178 ? 50.852 34.064 17.630 1.00 22.84 178 ALA A O 1
ATOM 1364 N N . VAL A 1 179 ? 50.168 31.929 17.282 1.00 21.39 179 VAL A N 1
ATOM 1365 C CA . VAL A 1 179 ? 50.732 31.438 18.549 1.00 22.43 179 VAL A CA 1
ATOM 1366 C C . VAL A 1 179 ? 52.245 31.537 18.469 1.00 20.48 179 VAL A C 1
ATOM 1367 O O . VAL A 1 179 ? 52.908 31.945 19.413 1.00 19.73 179 VAL A O 1
ATOM 1371 N N . ASN A 1 180 ? 52.891 31.153 17.338 1.00 19.20 180 ASN A N 1
ATOM 1372 C CA . ASN A 1 180 ? 54.335 31.162 17.284 1.00 19.90 180 ASN A CA 1
ATOM 1373 C C . ASN A 1 180 ? 54.935 32.565 17.346 1.00 18.72 180 ASN A C 1
ATOM 1374 O O . ASN A 1 180 ? 56.027 32.746 17.883 1.00 19.07 180 ASN A O 1
ATOM 1379 N N . CYS A 1 181 ? 54.171 33.577 16.899 1.00 18.21 181 CYS A N 1
ATOM 1380 C CA . CYS A 1 181 ? 54.684 34.954 17.001 1.00 19.81 181 CYS A CA 1
ATOM 1381 C C . CYS A 1 181 ? 54.804 35.383 18.475 1.00 20.92 181 CYS A C 1
ATOM 1382 O O . CYS A 1 181 ? 55.605 36.297 18.689 1.00 20.72 181 CYS A O 1
ATOM 1385 N N . VAL A 1 182 ? 54.112 34.755 19.402 1.00 21.32 182 VAL A N 1
ATOM 1386 C CA . VAL A 1 182 ? 54.237 35.149 20.819 1.00 22.16 182 VAL A CA 1
ATOM 1387 C C . VAL A 1 182 ? 55.290 34.282 21.489 1.00 22.03 182 VAL A C 1
ATOM 1388 O O . VAL A 1 182 ? 56.317 34.682 22.044 1.00 23.31 182 VAL A O 1
ATOM 1392 N N . ILE A 1 183 ? 55.035 32.961 21.459 1.00 21.31 183 ILE A N 1
ATOM 1393 C CA . ILE A 1 183 ? 55.914 32.016 22.141 1.00 23.41 183 ILE A CA 1
ATOM 1394 C C . ILE A 1 183 ? 57.348 31.988 21.670 1.00 24.52 183 ILE A C 1
ATOM 1395 O O . ILE A 1 183 ? 58.305 31.941 22.438 1.00 24.88 183 ILE A O 1
ATOM 1400 N N . ASN A 1 184 ? 57.668 31.937 20.363 1.00 19.27 184 ASN A N 1
ATOM 1401 C CA . ASN A 1 184 ? 58.998 31.742 19.876 1.00 23.27 184 ASN A CA 1
ATOM 1402 C C . ASN A 1 184 ? 59.967 32.890 20.219 1.00 22.82 184 ASN A C 1
ATOM 1403 O O . ASN A 1 184 ? 60.979 32.560 20.809 1.00 23.61 184 ASN A O 1
ATOM 1408 N N . PRO A 1 185 ? 59.659 34.106 19.855 1.00 24.35 185 PRO A N 1
ATOM 1409 C CA . PRO A 1 185 ? 60.586 35.233 20.135 1.00 24.56 185 PRO A CA 1
ATOM 1410 C C . PRO A 1 185 ? 60.671 35.542 21.642 1.00 25.36 185 PRO A C 1
ATOM 1411 O O . PRO A 1 185 ? 61.821 35.786 22.059 1.00 23.15 185 PRO A O 1
ATOM 1415 N N . LEU A 1 186 ? 59.590 35.511 22.388 1.00 23.66 186 LEU A N 1
ATOM 1416 C CA . LEU A 1 186 ? 59.723 35.775 23.848 1.00 25.26 186 LEU A CA 1
ATOM 1417 C C . LEU A 1 186 ? 60.626 34.776 24.510 1.00 26.39 186 LEU A C 1
ATOM 1418 O O . LEU A 1 186 ? 61.553 35.200 25.272 1.00 26.22 186 LEU A O 1
ATOM 1423 N N . THR A 1 187 ? 60.424 33.463 24.363 1.00 24.66 187 THR A N 1
ATOM 1424 C CA . THR A 1 187 ? 61.294 32.450 24.874 1.00 26.73 187 THR A CA 1
ATOM 1425 C C . THR A 1 187 ? 62.747 32.613 24.398 1.00 28.97 187 THR A C 1
ATOM 1426 O O . THR A 1 187 ? 63.725 32.170 25.010 1.00 28.90 187 THR A O 1
ATOM 1430 N N . ALA A 1 188 ? 62.893 33.071 23.141 1.00 27.15 188 ALA A N 1
ATOM 1431 C CA . ALA A 1 188 ? 64.179 33.247 22.547 1.00 28.24 188 ALA A CA 1
ATOM 1432 C C . ALA A 1 188 ? 64.929 34.392 23.276 1.00 26.56 188 ALA A C 1
ATOM 1433 O O . ALA A 1 188 ? 66.085 34.131 23.538 1.00 31.03 188 ALA A O 1
ATOM 1435 N N . ILE A 1 189 ? 64.247 35.480 23.520 1.00 28.59 189 ILE A N 1
ATOM 1436 C CA . ILE A 1 189 ? 64.847 36.681 24.089 1.00 31.95 189 ILE A CA 1
ATOM 1437 C C . ILE A 1 189 ? 65.027 36.539 25.602 1.00 33.11 189 ILE A C 1
ATOM 1438 O O . ILE A 1 189 ? 65.931 37.189 26.149 1.00 33.25 189 ILE A O 1
ATOM 1443 N N . TRP A 1 190 ? 64.171 35.748 26.225 1.00 29.51 190 TRP A N 1
ATOM 1444 C CA . TRP A 1 190 ? 64.323 35.624 27.681 1.00 31.44 190 TRP A CA 1
ATOM 1445 C C . TRP A 1 190 ? 64.964 34.324 28.037 1.00 30.14 190 TRP A C 1
ATOM 1446 O O . TRP A 1 190 ? 64.989 34.026 29.228 1.00 35.07 190 TRP A O 1
ATOM 1457 N N . ASN A 1 191 ? 65.413 33.530 27.127 1.00 32.14 191 ASN A N 1
ATOM 1458 C CA . ASN A 1 191 ? 65.949 32.197 27.148 1.00 35.02 191 ASN A CA 1
ATOM 1459 C C . ASN A 1 191 ? 65.394 31.348 28.296 1.00 36.01 191 ASN A C 1
ATOM 1460 O O . ASN A 1 191 ? 66.044 30.562 29.017 1.00 37.38 191 ASN A O 1
ATOM 1465 N N . CYS A 1 192 ? 64.077 31.238 28.285 1.00 33.47 192 CYS A N 1
ATOM 1466 C CA . CYS A 1 192 ? 63.273 30.556 29.261 1.00 33.13 192 CYS A CA 1
ATOM 1467 C C . CYS A 1 192 ? 62.384 29.475 28.667 1.00 33.65 192 CYS A C 1
ATOM 1468 O O . CYS A 1 192 ? 61.907 29.549 27.538 1.00 34.06 192 CYS A O 1
ATOM 1471 N N . PRO A 1 193 ? 62.029 28.528 29.523 1.00 31.85 193 PRO A N 1
ATOM 1472 C CA . PRO A 1 193 ? 61.089 27.478 29.133 1.00 28.79 193 PRO A CA 1
ATOM 1473 C C . PRO A 1 193 ? 59.772 28.075 28.758 1.00 24.94 193 PRO A C 1
ATOM 1474 O O . PRO A 1 193 ? 59.584 29.190 29.295 1.00 26.27 193 PRO A O 1
ATOM 1478 N N . ASN A 1 194 ? 58.818 27.503 28.041 1.00 24.49 194 ASN A N 1
ATOM 1479 C CA . ASN A 1 194 ? 57.543 28.193 27.783 1.00 22.29 194 ASN A CA 1
ATOM 1480 C C . ASN A 1 194 ? 56.761 28.713 28.962 1.00 20.12 194 ASN A C 1
ATOM 1481 O O . ASN A 1 194 ? 56.085 29.766 28.913 1.00 22.50 194 ASN A O 1
ATOM 1486 N N . GLY A 1 195 ? 56.753 28.011 30.073 1.00 26.62 195 GLY A N 1
ATOM 1487 C CA . GLY A 1 195 ? 56.115 28.289 31.322 1.00 26.43 195 GLY A CA 1
ATOM 1488 C C . GLY A 1 195 ? 56.409 29.630 31.936 1.00 27.31 195 GLY A C 1
ATOM 1489 O O . GLY A 1 195 ? 55.527 30.281 32.463 1.00 26.30 195 GLY A O 1
ATOM 1490 N N . GLU A 1 196 ? 57.616 30.224 31.676 1.00 28.17 196 GLU A N 1
ATOM 1491 C CA . GLU A 1 196 ? 57.902 31.569 32.142 1.00 27.07 196 GLU A CA 1
ATOM 1492 C C . GLU A 1 196 ? 56.956 32.613 31.682 1.00 24.33 196 GLU A C 1
ATOM 1493 O O . GLU A 1 196 ? 56.440 33.536 32.295 1.00 23.08 196 GLU A O 1
ATOM 1499 N N . LEU A 1 197 ? 56.452 32.441 30.398 1.00 26.15 197 LEU A N 1
ATOM 1500 C CA . LEU A 1 197 ? 55.581 33.376 29.747 1.00 27.39 197 LEU A CA 1
ATOM 1501 C C . LEU A 1 197 ? 54.305 33.604 30.558 1.00 30.74 197 LEU A C 1
ATOM 1502 O O . LEU A 1 197 ? 54.011 34.819 30.477 1.00 33.28 197 LEU A O 1
ATOM 1507 N N . ARG A 1 198 ? 53.866 32.621 31.328 1.00 33.73 198 ARG A N 1
ATOM 1508 C CA . ARG A 1 198 ? 52.703 32.702 32.172 1.00 38.60 198 ARG A CA 1
ATOM 1509 C C . ARG A 1 198 ? 52.817 33.918 33.076 1.00 40.25 198 ARG A C 1
ATOM 1510 O O . ARG A 1 198 ? 51.839 34.645 33.277 1.00 38.34 198 ARG A O 1
ATOM 1518 N N . HIS A 1 199 ? 54.021 34.249 33.533 1.00 41.34 199 HIS A N 1
ATOM 1519 C CA . HIS A 1 199 ? 54.308 35.402 34.359 1.00 43.94 199 HIS A CA 1
ATOM 1520 C C . HIS A 1 199 ? 54.292 36.727 33.611 1.00 46.20 199 HIS A C 1
ATOM 1521 O O . HIS A 1 199 ? 54.665 37.738 34.229 1.00 45.70 199 HIS A O 1
ATOM 1528 N N . HIS A 1 200 ? 53.885 36.816 32.353 1.00 45.71 200 HIS A N 1
ATOM 1529 C CA . HIS A 1 200 ? 53.824 38.027 31.563 1.00 46.94 200 HIS A CA 1
ATOM 1530 C C . HIS A 1 200 ? 52.557 38.177 30.723 1.00 49.59 200 HIS A C 1
ATOM 1531 O O . HIS A 1 200 ? 52.552 38.374 29.495 1.00 49.25 200 HIS A O 1
ATOM 1538 N N . PRO A 1 201 ? 51.409 38.252 31.382 1.00 51.21 201 PRO A N 1
ATOM 1539 C CA . PRO A 1 201 ? 50.131 38.391 30.715 1.00 51.97 201 PRO A CA 1
ATOM 1540 C C . PRO A 1 201 ? 49.932 39.702 29.989 1.00 51.85 201 PRO A C 1
ATOM 1541 O O . PRO A 1 201 ? 49.500 39.678 28.836 1.00 52.23 201 PRO A O 1
ATOM 1545 N N . GLN A 1 202 ? 50.223 40.839 30.618 1.00 52.04 202 GLN A N 1
ATOM 1546 C CA . GLN A 1 202 ? 49.956 42.117 29.973 1.00 51.98 202 GLN A CA 1
ATOM 1547 C C . GLN A 1 202 ? 50.650 42.302 28.629 1.00 49.40 202 GLN A C 1
ATOM 1548 O O . GLN A 1 202 ? 50.015 42.725 27.657 1.00 48.97 202 GLN A O 1
ATOM 1554 N N . GLU A 1 203 ? 51.930 41.983 28.568 1.00 46.29 203 GLU A N 1
ATOM 1555 C CA . GLU A 1 203 ? 52.768 42.017 27.394 1.00 45.75 203 GLU A CA 1
ATOM 1556 C C . GLU A 1 203 ? 52.298 41.077 26.267 1.00 42.01 203 GLU A C 1
ATOM 1557 O O . GLU A 1 203 ? 52.351 41.439 25.102 1.00 36.83 203 GLU A O 1
ATOM 1563 N N . ILE A 1 204 ? 51.887 39.875 26.653 1.00 37.26 204 ILE A N 1
ATOM 1564 C CA . ILE A 1 204 ? 51.375 38.902 25.672 1.00 34.86 204 ILE A CA 1
ATOM 1565 C C . ILE A 1 204 ? 50.150 39.478 24.998 1.00 35.79 204 ILE A C 1
ATOM 1566 O O . ILE A 1 204 ? 49.942 39.318 23.783 1.00 33.96 204 ILE A O 1
ATOM 1571 N N . MET A 1 205 ? 49.292 40.164 25.762 1.00 36.04 205 MET A N 1
ATOM 1572 C CA . MET A 1 205 ? 48.109 40.787 25.173 1.00 39.85 205 MET A CA 1
ATOM 1573 C C . MET A 1 205 ? 48.503 41.781 24.084 1.00 38.13 205 MET A C 1
ATOM 1574 O O . MET A 1 205 ? 47.869 41.802 23.039 1.00 39.53 205 MET A O 1
ATOM 1579 N N . GLN A 1 206 ? 49.485 42.626 24.339 1.00 39.17 206 GLN A N 1
ATOM 1580 C CA . GLN A 1 206 ? 49.938 43.628 23.385 1.00 38.73 206 GLN A CA 1
ATOM 1581 C C . GLN A 1 206 ? 50.381 42.967 22.071 1.00 37.79 206 GLN A C 1
ATOM 1582 O O . GLN A 1 206 ? 50.020 43.460 20.994 1.00 34.91 206 GLN A O 1
ATOM 1588 N N . ILE A 1 207 ? 51.161 41.881 22.205 1.00 34.29 207 ILE A N 1
ATOM 1589 C CA . ILE A 1 207 ? 51.554 41.174 20.954 1.00 33.32 207 ILE A CA 1
ATOM 1590 C C . ILE A 1 207 ? 50.325 40.619 20.281 1.00 32.72 207 ILE A C 1
ATOM 1591 O O . ILE A 1 207 ? 50.164 40.781 19.061 1.00 30.79 207 ILE A O 1
ATOM 1596 N N . CYS A 1 208 ? 49.415 39.982 21.055 1.00 30.93 208 CYS A N 1
ATOM 1597 C CA . CYS A 1 208 ? 48.215 39.426 20.459 1.00 32.17 208 CYS A CA 1
ATOM 1598 C C . CYS A 1 208 ? 47.320 40.478 19.819 1.00 32.96 208 CYS A C 1
ATOM 1599 O O . CYS A 1 208 ? 46.643 40.223 18.835 1.00 32.33 208 CYS A O 1
ATOM 1602 N N . GLU A 1 209 ? 47.354 41.704 20.343 1.00 37.50 209 GLU A N 1
ATOM 1603 C CA . GLU A 1 209 ? 46.513 42.755 19.746 1.00 39.18 209 GLU A CA 1
ATOM 1604 C C . GLU A 1 209 ? 47.042 43.114 18.364 1.00 37.08 209 GLU A C 1
ATOM 1605 O O . GLU A 1 209 ? 46.283 43.325 17.432 1.00 36.61 209 GLU A O 1
ATOM 1611 N N . GLU A 1 210 ? 48.364 43.119 18.206 1.00 35.73 210 GLU A N 1
ATOM 1612 C CA . GLU A 1 210 ? 49.001 43.407 16.932 1.00 33.99 210 GLU A CA 1
ATOM 1613 C C . GLU A 1 210 ? 48.755 42.266 15.938 1.00 33.60 210 GLU A C 1
ATOM 1614 O O . GLU A 1 210 ? 48.447 42.526 14.771 1.00 31.24 210 GLU A O 1
ATOM 1620 N N . VAL A 1 211 ? 48.916 41.033 16.452 1.00 32.10 211 VAL A N 1
ATOM 1621 C CA . VAL A 1 211 ? 48.694 39.871 15.581 1.00 31.23 211 VAL A CA 1
ATOM 1622 C C . VAL A 1 211 ? 47.284 39.828 15.074 1.00 31.39 211 VAL A C 1
ATOM 1623 O O . VAL A 1 211 ? 46.954 39.624 13.900 1.00 32.71 211 VAL A O 1
ATOM 1627 N N . ALA A 1 212 ? 46.335 40.103 15.991 1.00 30.93 212 ALA A N 1
ATOM 1628 C CA . ALA A 1 212 ? 44.924 40.091 15.689 1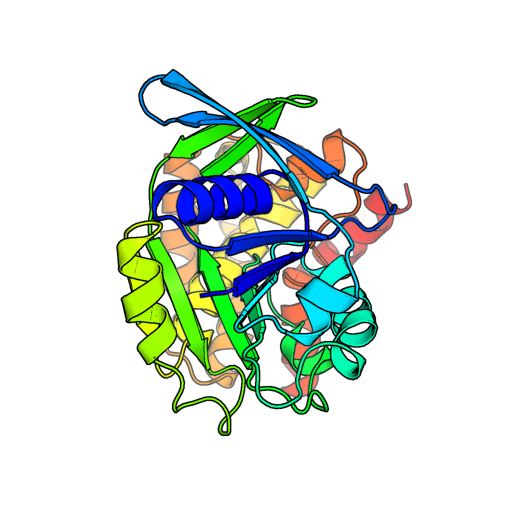.00 32.89 212 ALA A CA 1
ATOM 1629 C C . ALA A 1 212 ? 44.571 41.155 14.659 1.00 33.48 212 ALA A C 1
ATOM 1630 O O . ALA A 1 212 ? 43.774 40.939 13.749 1.00 36.23 212 ALA A O 1
ATOM 1632 N N . ALA A 1 213 ? 45.219 42.315 14.742 1.00 35.20 213 ALA A N 1
ATOM 1633 C CA . ALA A 1 213 ? 44.954 43.392 13.785 1.00 36.38 213 ALA A CA 1
ATOM 1634 C C . ALA A 1 213 ? 45.391 43.011 12.375 1.00 37.84 213 ALA A C 1
ATOM 1635 O O . ALA A 1 213 ? 44.650 43.316 11.430 1.00 37.96 213 ALA A O 1
ATOM 1637 N N . VAL A 1 214 ? 46.542 42.358 12.206 1.00 36.16 214 VAL A N 1
ATOM 1638 C CA . VAL A 1 214 ? 46.937 41.939 10.865 1.00 34.52 214 VAL A CA 1
ATOM 1639 C C . VAL A 1 214 ? 46.084 40.831 10.294 1.00 35.47 214 VAL A C 1
ATOM 1640 O O . VAL A 1 214 ? 45.731 40.804 9.104 1.00 35.36 214 VAL A O 1
ATOM 1644 N N . ILE A 1 215 ? 45.687 39.842 11.095 1.00 35.92 215 ILE A N 1
ATOM 1645 C CA . ILE A 1 215 ? 44.914 38.693 10.645 1.00 38.92 215 ILE A CA 1
ATOM 1646 C C . ILE A 1 215 ? 43.513 39.061 10.191 1.00 41.16 215 ILE A C 1
ATOM 1647 O O . ILE A 1 215 ? 42.956 38.539 9.222 1.00 37.05 215 ILE A O 1
ATOM 1652 N N . GLU A 1 216 ? 42.912 39.991 10.932 1.00 45.02 216 GLU A N 1
ATOM 1653 C CA . GLU A 1 216 ? 41.560 40.454 10.614 1.00 50.87 216 GLU A CA 1
ATOM 1654 C C . GLU A 1 216 ? 41.542 41.079 9.226 1.00 52.67 216 GLU A C 1
ATOM 1655 O O . GLU A 1 216 ? 40.689 40.791 8.382 1.00 51.01 216 GLU A O 1
ATOM 1661 N N . ARG A 1 217 ? 42.557 41.881 8.923 1.00 54.94 217 ARG A N 1
ATOM 1662 C CA . ARG A 1 217 ? 42.710 42.519 7.625 1.00 58.93 217 ARG A CA 1
ATOM 1663 C C . ARG A 1 217 ? 43.045 41.542 6.509 1.00 59.09 217 ARG A C 1
ATOM 1664 O O . ARG A 1 217 ? 42.801 41.773 5.325 1.00 56.80 217 ARG A O 1
ATOM 1672 N N . GLU A 1 218 ? 43.568 40.370 6.868 1.00 59.09 218 GLU A N 1
ATOM 1673 C CA . GLU A 1 218 ? 43.902 39.308 5.940 1.00 59.58 218 GLU A CA 1
ATOM 1674 C C . GLU A 1 218 ? 42.676 38.498 5.527 1.00 60.35 218 GLU A C 1
ATOM 1675 O O . GLU A 1 218 ? 42.747 37.690 4.603 1.00 59.78 218 GLU A O 1
ATOM 1681 N N . GLY A 1 219 ? 41.548 38.679 6.200 1.00 60.81 219 GLY A N 1
ATOM 1682 C CA . GLY A 1 219 ? 40.319 38.004 5.870 1.00 62.25 219 GLY A CA 1
ATOM 1683 C C . GLY A 1 219 ? 39.855 36.916 6.810 1.00 62.90 219 GLY A C 1
ATOM 1684 O O . GLY A 1 219 ? 38.933 36.173 6.465 1.00 63.53 219 GLY A O 1
ATOM 1685 N N . HIS A 1 220 ? 40.473 36.762 7.975 1.00 63.00 220 HIS A N 1
ATOM 1686 C CA . HIS A 1 220 ? 40.100 35.726 8.925 1.00 63.21 220 HIS A CA 1
ATOM 1687 C C . HIS A 1 220 ? 39.514 36.288 10.215 1.00 63.87 220 HIS A C 1
ATOM 1688 O O . HIS A 1 220 ? 39.897 37.340 10.709 1.00 63.38 220 HIS A O 1
ATOM 1695 N N . HIS A 1 221 ? 38.564 35.535 10.761 1.00 65.10 221 HIS A N 1
ATOM 1696 C CA . HIS A 1 221 ? 37.863 35.905 11.973 1.00 65.68 221 HIS A CA 1
ATOM 1697 C C . HIS A 1 221 ? 38.579 35.419 13.229 1.00 65.76 221 HIS A C 1
ATOM 1698 O O . HIS A 1 221 ? 38.544 34.231 13.546 1.00 66.16 221 HIS A O 1
ATOM 1700 N N . THR A 1 222 ? 39.159 36.370 13.948 1.00 65.60 222 THR A N 1
ATOM 1701 C CA . THR A 1 222 ? 39.810 36.056 15.215 1.00 65.70 222 THR A CA 1
ATOM 1702 C C . THR A 1 222 ? 39.707 37.277 16.127 1.00 64.58 222 THR A C 1
ATOM 1703 O O . THR A 1 222 ? 39.414 38.381 15.662 1.00 65.05 222 THR A O 1
ATOM 1707 N N . SER A 1 223 ? 39.953 37.082 17.405 1.00 62.62 223 SER A N 1
ATOM 1708 C CA . SER A 1 223 ? 39.903 38.169 18.371 1.00 61.43 223 SER A CA 1
ATOM 1709 C C . SER A 1 223 ? 41.218 38.209 19.140 1.00 59.63 223 SER A C 1
ATOM 1710 O O . SER A 1 223 ? 41.780 37.151 19.418 1.00 58.18 223 SER A O 1
ATOM 1713 N N . ALA A 1 224 ? 41.634 39.397 19.566 1.00 58.25 224 ALA A N 1
ATOM 1714 C CA . ALA A 1 224 ? 42.870 39.497 20.337 1.00 57.60 224 ALA A CA 1
ATOM 1715 C C . ALA A 1 224 ? 42.751 38.698 21.631 1.00 57.36 224 ALA A C 1
ATOM 1716 O O . ALA A 1 224 ? 43.704 38.040 22.054 1.00 55.22 224 ALA A O 1
ATOM 1718 N N . GLU A 1 225 ? 41.588 38.814 22.279 1.00 57.66 225 GLU A N 1
ATOM 1719 C CA . GLU A 1 225 ? 41.351 38.117 23.535 1.00 57.65 225 GLU A CA 1
ATOM 1720 C C . GLU A 1 225 ? 41.334 36.610 23.361 1.00 54.22 225 GLU A C 1
ATOM 1721 O O . GLU A 1 225 ? 41.935 35.882 24.153 1.00 53.30 225 GLU A O 1
ATOM 1727 N N . ASP A 1 226 ? 40.657 36.144 22.315 1.00 50.88 226 ASP A N 1
ATOM 1728 C CA . ASP A 1 226 ? 40.547 34.718 22.030 1.00 46.63 226 ASP A CA 1
ATOM 1729 C C . ASP A 1 226 ? 41.940 34.128 21.786 1.00 42.46 226 ASP A C 1
ATOM 1730 O O . ASP A 1 226 ? 42.332 33.087 22.324 1.00 39.02 226 ASP A O 1
ATOM 1735 N N . LEU A 1 227 ? 42.688 34.893 20.989 1.00 36.79 227 LEU A N 1
ATOM 1736 C CA . LEU A 1 227 ? 44.063 34.517 20.676 1.00 32.81 227 LEU A CA 1
ATOM 1737 C C . LEU A 1 227 ? 44.910 34.486 21.937 1.00 29.60 227 LEU A C 1
ATOM 1738 O O . LEU A 1 227 ? 45.705 33.590 22.175 1.00 26.35 227 LEU A O 1
ATOM 1743 N N . ARG A 1 228 ? 44.694 35.466 22.846 1.00 30.78 228 ARG A N 1
ATOM 1744 C CA . ARG A 1 228 ? 45.458 35.523 24.084 1.00 31.06 228 ARG A CA 1
ATOM 1745 C C . ARG A 1 228 ? 45.157 34.315 24.971 1.00 30.66 228 ARG A C 1
ATOM 1746 O O . ARG A 1 228 ? 46.056 33.661 25.513 1.00 28.39 228 ARG A O 1
ATOM 1754 N N . ASP A 1 229 ? 43.881 34.006 25.096 1.00 31.66 229 ASP A N 1
ATOM 1755 C CA . ASP A 1 229 ? 43.449 32.873 25.930 1.00 31.43 229 ASP A CA 1
ATOM 1756 C C . ASP A 1 229 ? 44.024 31.539 25.469 1.00 29.42 229 ASP A C 1
ATOM 1757 O O . ASP A 1 229 ? 44.449 30.702 26.273 1.00 26.73 229 ASP A O 1
ATOM 1762 N N . TYR A 1 230 ? 44.028 31.367 24.145 1.00 28.87 230 TYR A N 1
ATOM 1763 C CA . TYR A 1 230 ? 44.583 30.145 23.557 1.00 27.46 230 TYR A CA 1
ATOM 1764 C C . TYR A 1 230 ? 46.068 30.008 23.770 1.00 25.36 230 TYR A C 1
ATOM 1765 O O . TYR A 1 230 ? 46.579 28.972 24.171 1.00 24.45 230 TYR A O 1
ATOM 1774 N N . VAL A 1 231 ? 46.864 31.093 23.582 1.00 24.69 231 VAL A N 1
ATOM 1775 C CA . VAL A 1 231 ? 48.288 31.093 23.792 1.00 24.36 231 VAL A CA 1
ATOM 1776 C C . VAL A 1 231 ? 48.617 30.727 25.227 1.00 23.15 231 VAL A C 1
ATOM 1777 O O . VAL A 1 231 ? 49.504 29.906 25.504 1.00 23.27 231 VAL A O 1
ATOM 1781 N N . MET A 1 232 ? 47.839 31.324 26.138 1.00 24.47 232 MET A N 1
ATOM 1782 C CA . MET A 1 232 ? 48.097 30.982 27.566 1.00 28.80 232 MET A CA 1
ATOM 1783 C C . MET A 1 232 ? 47.830 29.504 27.869 1.00 26.80 232 MET A C 1
ATOM 1784 O O . MET A 1 232 ? 48.488 28.805 28.646 1.00 26.62 232 MET A O 1
ATOM 1789 N N . GLN A 1 233 ? 46.820 28.949 27.187 1.00 25.29 233 GLN A N 1
ATOM 1790 C CA . GLN A 1 233 ? 46.476 27.519 27.342 1.00 25.62 233 GLN A CA 1
ATOM 1791 C C . GLN A 1 233 ? 47.594 26.641 26.764 1.00 24.07 233 GLN A C 1
ATOM 1792 O O . GLN A 1 233 ? 47.926 25.640 27.391 1.00 24.21 233 GLN A O 1
ATOM 1798 N N . VAL A 1 234 ? 48.177 27.079 25.639 1.00 22.55 234 VAL A N 1
ATOM 1799 C CA . VAL A 1 234 ? 49.307 26.352 25.079 1.00 22.93 234 VAL A CA 1
ATOM 1800 C C . VAL A 1 234 ? 50.499 26.439 26.021 1.00 24.00 234 VAL A C 1
ATOM 1801 O O . VAL A 1 234 ? 51.164 25.418 26.279 1.00 26.18 234 VAL A O 1
ATOM 1805 N N . ILE A 1 235 ? 50.798 27.637 26.539 1.00 26.08 235 ILE A N 1
ATOM 1806 C CA . ILE A 1 235 ? 51.901 27.821 27.489 1.00 27.11 235 ILE A CA 1
ATOM 1807 C C . ILE A 1 235 ? 51.883 26.998 28.772 1.00 29.93 235 ILE A C 1
ATOM 1808 O O . ILE A 1 235 ? 53.011 26.717 29.254 1.00 35.76 235 ILE A O 1
ATOM 1813 N N . ASP A 1 236 ? 50.676 26.703 29.262 1.00 31.31 236 ASP A N 1
ATOM 1814 C CA . ASP A 1 236 ? 50.357 25.923 30.434 1.00 32.18 236 ASP A CA 1
ATOM 1815 C C . ASP A 1 236 ? 50.610 24.456 30.124 1.00 31.32 236 ASP A C 1
ATOM 1816 O O . ASP A 1 236 ? 51.182 23.715 30.921 1.00 32.51 236 ASP A O 1
ATOM 1821 N N . ALA A 1 237 ? 50.158 24.043 28.941 1.00 30.15 237 ALA A N 1
ATOM 1822 C CA . ALA A 1 237 ? 50.267 22.650 28.525 1.00 29.73 237 ALA A CA 1
ATOM 1823 C C . ALA A 1 237 ? 51.655 22.249 28.117 1.00 29.97 237 ALA A C 1
ATOM 1824 O O . ALA A 1 237 ? 52.154 21.135 28.157 1.00 31.07 237 ALA A O 1
ATOM 1826 N N . THR A 1 238 ? 52.471 23.228 27.710 1.00 28.81 238 THR A N 1
ATOM 1827 C CA . THR A 1 238 ? 53.863 22.954 27.315 1.00 29.70 238 THR A CA 1
ATOM 1828 C C . THR A 1 238 ? 54.873 23.646 28.228 1.00 32.30 238 THR A C 1
ATOM 1829 O O . THR A 1 238 ? 55.970 23.995 27.791 1.00 29.50 238 THR A O 1
ATOM 1833 N N . ALA A 1 239 ? 54.499 23.837 29.479 1.00 32.51 239 ALA A N 1
ATOM 1834 C CA . ALA A 1 239 ? 55.241 24.622 30.447 1.00 36.82 239 ALA A CA 1
ATOM 1835 C C . ALA A 1 239 ? 56.745 24.359 30.552 1.00 37.39 239 ALA A C 1
ATOM 1836 O O . ALA A 1 239 ? 57.486 25.340 30.666 1.00 37.58 239 ALA A O 1
ATOM 1838 N N . GLU A 1 240 ? 57.113 23.105 30.560 1.00 39.92 240 GLU A N 1
ATOM 1839 C CA . GLU A 1 240 ? 58.514 22.712 30.684 1.00 43.43 240 GLU A CA 1
ATOM 1840 C C . GLU A 1 240 ? 59.271 22.673 29.375 1.00 41.19 240 GLU A C 1
ATOM 1841 O O . GLU A 1 240 ? 60.492 22.782 29.438 1.00 43.22 240 GLU A O 1
ATOM 1847 N N . ASN A 1 241 ? 58.626 22.679 28.220 1.00 39.11 241 ASN A N 1
ATOM 1848 C CA . ASN A 1 241 ? 59.334 22.632 26.952 1.00 37.18 241 ASN A CA 1
ATOM 1849 C C . ASN A 1 241 ? 60.174 23.872 26.598 1.00 33.45 241 ASN A C 1
ATOM 1850 O O . ASN A 1 241 ? 59.885 24.949 27.062 1.00 31.38 241 ASN A O 1
ATOM 1855 N N . ILE A 1 242 ? 61.135 23.598 25.737 1.00 32.31 242 ILE A N 1
ATOM 1856 C CA . ILE A 1 242 ? 61.985 24.618 25.119 1.00 32.09 242 ILE A CA 1
ATOM 1857 C C . ILE A 1 242 ? 61.427 24.796 23.717 1.00 30.11 242 ILE A C 1
ATOM 1858 O O . ILE A 1 242 ? 61.315 23.780 22.976 1.00 31.69 242 ILE A O 1
ATOM 1863 N N . SER A 1 243 ? 61.079 26.028 23.328 1.00 28.62 243 SER A N 1
ATOM 1864 C CA . SER A 1 243 ? 60.516 26.217 21.990 1.00 29.16 243 SER A CA 1
ATOM 1865 C C . SER A 1 243 ? 61.448 25.858 20.854 1.00 28.52 243 SER A C 1
ATOM 1866 O O . SER A 1 243 ? 62.680 25.795 20.958 1.00 28.35 243 SER A O 1
ATOM 1869 N N . SER A 1 244 ? 60.873 25.762 19.629 1.00 26.17 244 SER A N 1
ATOM 1870 C CA . SER A 1 244 ? 61.682 25.478 18.453 1.00 26.74 244 SER A CA 1
ATOM 1871 C C . SER A 1 244 ? 62.669 26.634 18.202 1.00 27.21 244 SER A C 1
ATOM 1872 O O . SER A 1 244 ? 63.779 26.338 17.769 1.00 28.33 244 SER A O 1
ATOM 1875 N N . MET A 1 245 ? 62.238 27.872 18.403 1.00 26.31 245 MET A N 1
ATOM 1876 C CA . MET A 1 245 ? 63.106 29.042 18.197 1.00 22.50 245 MET A CA 1
ATOM 1877 C C . MET A 1 245 ? 64.208 29.146 19.245 1.00 29.11 245 MET A C 1
ATOM 1878 O O . MET A 1 245 ? 65.384 29.350 18.868 1.00 29.77 245 MET A O 1
ATOM 1883 N N . LEU A 1 246 ? 63.895 28.891 20.499 1.00 27.45 246 LEU A N 1
ATOM 1884 C CA . LEU A 1 246 ? 64.903 28.950 21.569 1.00 32.56 246 LEU A CA 1
ATOM 1885 C C . LEU A 1 246 ? 65.919 27.846 21.313 1.00 34.75 246 LEU A C 1
ATOM 1886 O O . LEU A 1 246 ? 67.141 27.985 21.335 1.00 36.47 246 LEU A O 1
ATOM 1891 N N . GLN A 1 247 ? 65.420 26.696 20.863 1.00 35.19 247 GLN A N 1
ATOM 1892 C CA . GLN A 1 247 ? 66.256 25.568 20.503 1.00 39.33 247 GLN A CA 1
ATOM 1893 C C . GLN A 1 247 ? 67.284 25.922 19.436 1.00 39.74 247 GLN A C 1
ATOM 1894 O O . GLN A 1 247 ? 68.450 25.488 19.457 1.00 40.51 247 GLN A O 1
ATOM 1900 N N . ASP A 1 248 ? 66.847 26.705 18.453 1.00 37.82 248 ASP A N 1
ATOM 1901 C CA . ASP A 1 248 ? 67.741 27.168 17.400 1.00 38.31 248 ASP A CA 1
ATOM 1902 C C . ASP A 1 248 ? 68.770 28.112 18.041 1.00 39.62 248 ASP A C 1
ATOM 1903 O O . ASP A 1 248 ? 69.987 27.986 17.793 1.00 40.39 248 ASP A O 1
ATOM 1908 N N . ILE A 1 249 ? 68.282 29.059 18.836 1.00 39.67 249 ILE A N 1
ATOM 1909 C CA . ILE A 1 249 ? 69.146 30.030 19.502 1.00 42.53 249 ILE A CA 1
ATOM 1910 C C . ILE A 1 249 ? 70.241 29.311 20.289 1.00 45.30 249 ILE A C 1
ATOM 1911 O O . ILE A 1 249 ? 71.435 29.434 20.012 1.00 45.09 249 ILE A O 1
ATOM 1916 N N . ARG A 1 250 ? 69.846 28.459 21.224 1.00 46.11 250 ARG A N 1
ATOM 1917 C CA . ARG A 1 250 ? 70.777 27.714 22.059 1.00 49.58 250 ARG A CA 1
ATOM 1918 C C . ARG A 1 250 ? 71.793 26.932 21.246 1.00 51.10 250 ARG A C 1
ATOM 1919 O O . ARG A 1 250 ? 72.931 26.733 21.687 1.00 52.50 250 ARG A O 1
ATOM 1927 N N . ALA A 1 251 ? 71.468 26.476 20.043 1.00 52.45 251 ALA A N 1
ATOM 1928 C CA . ALA A 1 251 ? 72.409 25.782 19.184 1.00 52.80 251 ALA A CA 1
ATOM 1929 C C . ALA A 1 251 ? 73.051 26.710 18.161 1.00 52.93 251 ALA A C 1
ATOM 1930 O O . ALA A 1 251 ? 73.767 26.271 17.256 1.00 52.77 251 ALA A O 1
ATOM 1932 N N . LEU A 1 252 ? 72.734 27.996 18.195 1.00 53.59 252 LEU A N 1
ATOM 1933 C CA . LEU A 1 252 ? 73.215 28.974 17.242 1.00 54.61 252 LEU A CA 1
ATOM 1934 C C . LEU A 1 252 ? 72.931 28.556 15.792 1.00 53.74 252 LEU A C 1
ATOM 1935 O O . LEU A 1 252 ? 73.830 28.702 14.957 1.00 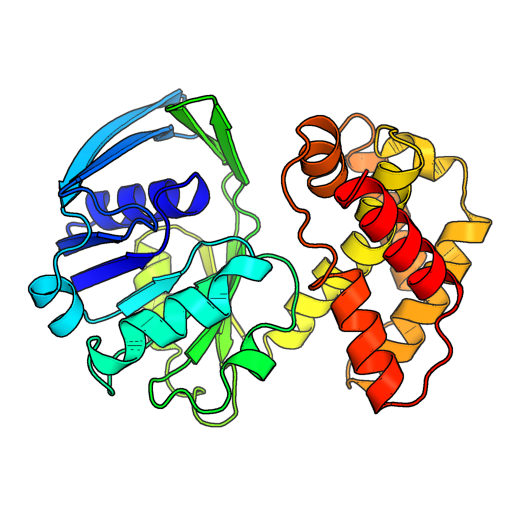53.37 252 LEU A O 1
ATOM 1940 N N . ARG A 1 253 ? 71.741 28.030 15.512 1.00 51.31 253 ARG A N 1
ATOM 1941 C CA . ARG A 1 253 ? 71.390 27.688 14.137 1.00 49.13 253 ARG A CA 1
ATOM 1942 C C . ARG A 1 253 ? 70.589 28.913 13.684 1.00 45.03 253 ARG A C 1
ATOM 1943 O O . ARG A 1 253 ? 70.057 29.608 14.561 1.00 42.83 253 ARG A O 1
ATOM 1951 N N . HIS A 1 254 ? 70.542 29.180 12.388 1.00 42.19 254 HIS A N 1
ATOM 1952 C CA . HIS A 1 254 ? 69.707 30.301 11.940 1.00 38.35 254 HIS A CA 1
ATOM 1953 C C . HIS A 1 254 ? 68.256 30.056 12.401 1.00 34.21 254 HIS A C 1
ATOM 1954 O O . HIS A 1 254 ? 67.912 28.876 12.490 1.00 32.74 254 HIS A O 1
ATOM 1961 N N . THR A 1 255 ? 67.459 31.088 12.650 1.00 30.00 255 THR A N 1
ATOM 1962 C CA . THR A 1 255 ? 66.108 30.900 13.101 1.00 27.94 255 THR A CA 1
ATOM 1963 C C . THR A 1 255 ? 65.103 31.022 11.939 1.00 27.14 255 THR A C 1
ATOM 1964 O O . THR A 1 255 ? 65.506 31.473 10.867 1.00 26.33 255 THR A O 1
ATOM 1968 N N . GLU A 1 256 ? 63.836 30.684 12.178 1.00 25.22 256 GLU A N 1
ATOM 1969 C CA . GLU A 1 256 ? 62.797 30.829 11.173 1.00 22.10 256 GLU A CA 1
ATOM 1970 C C . GLU A 1 256 ? 62.059 32.140 11.440 1.00 22.57 256 GLU A C 1
ATOM 1971 O O . GLU A 1 256 ? 60.989 32.372 10.887 1.00 21.91 256 GLU A O 1
ATOM 1977 N N . ILE A 1 257 ? 62.642 33.052 12.215 1.00 23.68 257 ILE A N 1
ATOM 1978 C CA . ILE A 1 257 ? 61.970 34.320 12.539 1.00 22.55 257 ILE A CA 1
ATOM 1979 C C . ILE A 1 257 ? 61.581 35.145 11.335 1.00 19.40 257 ILE A C 1
ATOM 1980 O O . ILE A 1 257 ? 60.606 35.901 11.441 1.00 19.60 257 ILE A O 1
ATOM 1985 N N . ASP A 1 258 ? 62.279 35.076 10.179 1.00 20.73 258 ASP A N 1
ATOM 1986 C CA . ASP A 1 258 ? 61.912 35.873 9.032 1.00 20.84 258 ASP A CA 1
ATOM 1987 C C . ASP A 1 258 ? 60.577 35.489 8.394 1.00 21.17 258 ASP A C 1
ATOM 1988 O O . ASP A 1 258 ? 59.935 36.190 7.623 1.00 22.70 258 ASP A O 1
ATOM 1993 N N . TYR A 1 259 ? 60.115 34.278 8.751 1.00 19.28 259 TYR A N 1
ATOM 1994 C CA . TYR A 1 259 ? 58.894 33.671 8.285 1.00 20.42 259 TYR A CA 1
ATOM 1995 C C . TYR A 1 259 ? 57.846 33.495 9.369 1.00 19.80 259 TYR A C 1
ATOM 1996 O O . TYR A 1 259 ? 56.850 32.765 9.251 1.00 19.43 259 TYR A O 1
ATOM 2005 N N . ILE A 1 260 ? 58.108 34.111 10.567 1.00 19.72 260 ILE A N 1
ATOM 2006 C CA . ILE A 1 260 ? 57.123 34.048 11.660 1.00 19.94 260 ILE A CA 1
ATOM 2007 C C . ILE A 1 260 ? 56.828 35.507 11.976 1.00 20.82 260 ILE A C 1
ATOM 2008 O O . ILE A 1 260 ? 55.928 36.023 11.294 1.00 20.92 260 ILE A O 1
ATOM 2013 N N . ASN A 1 261 ? 57.581 36.199 12.839 1.00 18.77 261 ASN A N 1
ATOM 2014 C CA . ASN A 1 261 ? 57.164 37.602 13.069 1.00 20.51 261 ASN A CA 1
ATOM 2015 C C . ASN A 1 261 ? 57.659 38.459 11.900 1.00 19.63 261 ASN A C 1
ATOM 2016 O O . ASN A 1 261 ? 56.856 39.374 11.591 1.00 21.43 261 ASN A O 1
ATOM 2021 N N . GLY A 1 262 ? 58.651 38.027 11.168 1.00 22.52 262 GLY A N 1
ATOM 2022 C CA . GLY A 1 262 ? 59.041 38.747 9.970 1.00 21.76 262 GLY A CA 1
ATOM 2023 C C . GLY A 1 262 ? 57.932 38.760 8.939 1.00 25.21 262 GLY A C 1
ATOM 2024 O O . GLY A 1 262 ? 57.704 39.789 8.268 1.00 26.10 262 GLY A O 1
ATOM 2025 N N . PHE A 1 263 ? 57.174 37.674 8.758 1.00 24.05 263 PHE A N 1
ATOM 2026 C CA . PHE A 1 263 ? 56.047 37.664 7.837 1.00 21.20 263 PHE A CA 1
ATOM 2027 C C . PHE A 1 263 ? 54.966 38.592 8.356 1.00 23.52 263 PHE A C 1
ATOM 2028 O O . PHE A 1 263 ? 54.272 39.266 7.597 1.00 21.50 263 PHE A O 1
ATOM 2036 N N . LEU A 1 264 ? 54.677 38.582 9.690 1.00 22.18 264 LEU A N 1
ATOM 2037 C CA . LEU A 1 264 ? 53.630 39.465 10.213 1.00 23.10 264 LEU A CA 1
ATOM 2038 C C . LEU A 1 264 ? 53.999 40.938 9.931 1.00 24.62 264 LEU A C 1
ATOM 2039 O O . LEU A 1 264 ? 53.072 41.705 9.604 1.00 23.80 264 LEU A O 1
ATOM 2044 N N . LEU A 1 265 ? 55.266 41.253 10.094 1.00 24.78 265 LEU A N 1
ATOM 2045 C CA . LEU A 1 265 ? 55.725 42.624 9.836 1.00 27.41 265 LEU A CA 1
ATOM 2046 C C . LEU A 1 265 ? 55.504 42.986 8.353 1.00 29.14 265 LEU A C 1
ATOM 2047 O O . LEU A 1 265 ? 55.016 44.056 8.034 1.00 29.48 265 LEU A O 1
ATOM 2052 N N . ARG A 1 266 ? 55.899 42.061 7.470 1.00 26.87 266 ARG A N 1
ATOM 2053 C CA . ARG A 1 266 ? 55.698 42.290 6.025 1.00 29.62 266 ARG A CA 1
ATOM 2054 C C . ARG A 1 266 ? 54.239 42.483 5.666 1.00 31.12 266 ARG A C 1
ATOM 2055 O O . ARG A 1 266 ? 53.880 43.441 4.971 1.00 33.66 266 ARG A O 1
ATOM 2063 N N . ARG A 1 267 ? 53.303 41.697 6.201 1.00 30.85 267 ARG A N 1
ATOM 2064 C CA . ARG A 1 267 ? 51.890 41.814 5.921 1.00 30.08 267 ARG A CA 1
ATOM 2065 C C . ARG A 1 267 ? 51.293 43.051 6.609 1.00 32.47 267 ARG A C 1
ATOM 2066 O O . ARG A 1 267 ? 50.404 43.730 6.091 1.00 31.18 267 ARG A O 1
ATOM 2074 N N . ALA A 1 268 ? 51.851 43.354 7.784 1.00 33.41 268 ALA A N 1
ATOM 2075 C CA . ALA A 1 268 ? 51.397 44.529 8.539 1.00 37.78 268 ALA A CA 1
ATOM 2076 C C . ALA A 1 268 ? 51.691 45.801 7.731 1.00 41.15 268 ALA A C 1
ATOM 2077 O O . ALA A 1 268 ? 50.908 46.750 7.637 1.00 40.60 268 ALA A O 1
ATOM 2079 N N . ARG A 1 269 ? 52.878 45.755 7.145 1.00 43.21 269 ARG A N 1
ATOM 2080 C CA . ARG A 1 269 ? 53.408 46.776 6.286 1.00 48.62 269 ARG A CA 1
ATOM 2081 C C . ARG A 1 269 ? 52.540 46.982 5.053 1.00 49.03 269 ARG A C 1
ATOM 2082 O O . ARG A 1 269 ? 52.229 48.124 4.731 1.00 49.58 269 ARG A O 1
ATOM 2090 N N . ALA A 1 270 ? 52.101 45.906 4.426 1.00 48.94 270 ALA A N 1
ATOM 2091 C CA . ALA A 1 270 ? 51.252 45.978 3.247 1.00 50.47 270 ALA A CA 1
ATOM 2092 C C . ALA A 1 270 ? 49.858 46.506 3.555 1.00 51.98 270 ALA A C 1
ATOM 2093 O O . ALA A 1 270 ? 49.212 47.103 2.685 1.00 50.99 270 ALA A O 1
ATOM 2095 N N . HIS A 1 271 ? 49.364 46.309 4.767 1.00 52.89 271 HIS A N 1
ATOM 2096 C CA . HIS A 1 271 ? 48.057 46.770 5.182 1.00 54.55 271 HIS A CA 1
ATOM 2097 C C . HIS A 1 271 ? 48.144 48.080 5.961 1.00 55.21 271 HIS A C 1
ATOM 2098 O O . HIS A 1 271 ? 47.131 48.726 6.231 1.00 54.83 271 HIS A O 1
ATOM 2105 N N . GLY A 1 272 ? 49.351 48.449 6.355 1.00 54.60 272 GLY A N 1
ATOM 2106 C CA . GLY A 1 272 ? 49.582 49.649 7.149 1.00 55.42 272 GLY A CA 1
ATOM 2107 C C . GLY A 1 272 ? 49.021 49.512 8.557 1.00 54.48 272 GLY A C 1
ATOM 2108 O O . GLY A 1 272 ? 48.128 50.261 8.954 1.00 56.08 272 GLY A O 1
ATOM 2109 N N . ILE A 1 273 ? 49.537 48.555 9.323 1.00 52.89 273 ILE A N 1
ATOM 2110 C CA . ILE A 1 273 ? 49.108 48.292 10.686 1.00 50.36 273 ILE A CA 1
ATOM 2111 C C . ILE A 1 273 ? 50.274 48.472 11.644 1.00 49.24 273 ILE A C 1
ATOM 2112 O O . ILE A 1 273 ? 51.372 47.968 11.372 1.00 49.40 273 ILE A O 1
ATOM 2117 N N . ALA A 1 274 ? 50.072 49.174 12.745 1.00 47.44 274 ALA A N 1
ATOM 2118 C CA . ALA A 1 274 ? 51.137 49.409 13.711 1.00 44.91 274 ALA A CA 1
ATOM 2119 C C . ALA A 1 274 ? 51.558 48.127 14.409 1.00 44.18 274 ALA A C 1
ATOM 2120 O O . ALA A 1 274 ? 50.756 47.475 15.057 1.00 42.49 274 ALA A O 1
ATOM 2122 N N . VAL A 1 275 ? 52.845 47.773 14.328 1.00 42.23 275 VAL A N 1
ATOM 2123 C CA . VAL A 1 275 ? 53.330 46.575 15.019 1.00 41.70 275 VAL A CA 1
ATOM 2124 C C . VAL A 1 275 ? 54.648 46.796 15.732 1.00 40.65 275 VAL A C 1
ATOM 2125 O O . VAL A 1 275 ? 55.694 46.177 15.518 1.00 39.82 275 VAL A O 1
ATOM 2129 N N . PRO A 1 276 ? 54.650 47.682 16.749 1.00 40.69 276 PRO A N 1
ATOM 2130 C CA . PRO A 1 276 ? 55.862 48.028 17.466 1.00 39.58 276 PRO A CA 1
ATOM 2131 C C . PRO A 1 276 ? 56.427 46.930 18.335 1.00 38.04 276 PRO A C 1
ATOM 2132 O O . PRO A 1 276 ? 57.654 46.789 18.332 1.00 38.45 276 PRO A O 1
ATOM 2136 N N . GLU A 1 277 ? 55.584 46.177 19.033 1.00 35.64 277 GLU A N 1
ATOM 2137 C CA . GLU A 1 277 ? 56.088 45.083 19.873 1.00 34.74 277 GLU A CA 1
ATOM 2138 C C . GLU A 1 277 ? 56.692 43.992 18.996 1.00 29.74 277 GLU A C 1
ATOM 2139 O O . GLU A 1 277 ? 57.754 43.483 19.329 1.00 29.09 277 GLU A O 1
ATOM 2145 N N . ASN A 1 278 ? 55.964 43.624 17.941 1.00 31.27 278 ASN A N 1
ATOM 2146 C CA . ASN A 1 278 ? 56.509 42.599 17.005 1.00 29.44 278 ASN A CA 1
ATOM 2147 C C . ASN A 1 278 ? 57.784 43.018 16.304 1.00 29.12 278 ASN A C 1
ATOM 2148 O O . ASN A 1 278 ? 58.769 42.245 16.175 1.00 29.06 278 ASN A O 1
ATOM 2153 N N . THR A 1 279 ? 57.903 44.290 15.912 1.00 29.75 279 THR A N 1
ATOM 2154 C CA . THR A 1 279 ? 59.150 44.803 15.340 1.00 32.13 279 THR A CA 1
ATOM 2155 C C . THR A 1 279 ? 60.299 44.775 16.332 1.00 30.10 279 THR A C 1
ATOM 2156 O O . THR A 1 279 ? 61.374 44.206 16.112 1.00 29.36 279 THR A O 1
ATOM 2160 N N . ARG A 1 280 ? 60.079 45.255 17.577 1.00 31.39 280 ARG A N 1
ATOM 2161 C CA . ARG A 1 280 ? 61.139 45.156 18.581 1.00 32.07 280 ARG A CA 1
ATOM 2162 C C . ARG A 1 280 ? 61.646 43.736 18.758 1.00 28.75 280 ARG A C 1
ATOM 2163 O O . ARG A 1 280 ? 62.815 43.462 18.808 1.00 27.51 280 ARG A O 1
ATOM 2171 N N . LEU A 1 281 ? 60.733 42.757 18.957 1.00 29.52 281 LEU A N 1
ATOM 2172 C CA . LEU A 1 281 ? 61.115 41.378 19.148 1.00 29.08 281 LEU A CA 1
ATOM 2173 C C . LEU A 1 281 ? 61.844 40.821 17.928 1.00 25.76 281 LEU A C 1
ATOM 2174 O O . LEU A 1 281 ? 62.818 40.076 18.070 1.00 21.64 281 LEU A O 1
ATOM 2179 N N . PHE A 1 282 ? 61.314 41.126 16.749 1.00 25.15 282 PHE A N 1
ATOM 2180 C CA . PHE A 1 282 ? 61.957 40.652 15.516 1.00 25.56 282 PHE A CA 1
ATOM 2181 C C . PHE A 1 282 ? 63.400 41.152 15.427 1.00 25.50 282 PHE A C 1
ATOM 2182 O O . PHE A 1 282 ? 64.317 40.363 15.278 1.00 24.99 282 PHE A O 1
ATOM 2190 N N . GLU A 1 283 ? 63.593 42.456 15.654 1.00 28.59 283 GLU A N 1
ATOM 2191 C CA . GLU A 1 283 ? 64.933 43.037 15.574 1.00 31.75 283 GLU A CA 1
ATOM 2192 C C . GLU A 1 283 ? 65.865 42.483 16.641 1.00 29.73 283 GLU A C 1
ATOM 2193 O O . GLU A 1 283 ? 67.012 42.217 16.301 1.00 30.42 283 GLU A O 1
ATOM 2199 N N . MET A 1 284 ? 65.361 42.288 17.857 1.00 28.92 284 MET A N 1
ATOM 2200 C CA . MET A 1 284 ? 66.143 41.676 18.907 1.00 28.74 284 MET A CA 1
ATOM 2201 C C . MET A 1 284 ? 66.665 40.306 18.567 1.00 25.37 284 MET A C 1
ATOM 2202 O O . MET A 1 284 ? 67.827 39.970 18.774 1.00 27.80 284 MET A O 1
ATOM 2207 N N . VAL A 1 285 ? 65.822 39.360 18.112 1.00 24.69 285 VAL A N 1
ATOM 2208 C CA . VAL A 1 285 ? 66.194 38.035 17.722 1.00 22.10 285 VAL A CA 1
ATOM 2209 C C . VAL A 1 285 ? 67.239 38.084 16.574 1.00 22.61 285 VAL A C 1
ATOM 2210 O O . VAL A 1 285 ? 68.205 37.337 16.576 1.00 25.80 285 VAL A O 1
ATOM 2214 N N . LYS A 1 286 ? 67.045 38.916 15.598 1.00 26.81 286 LYS A N 1
ATOM 2215 C CA . LYS A 1 286 ? 67.995 39.104 14.490 1.00 30.63 286 LYS A CA 1
ATOM 2216 C C . LYS A 1 286 ? 69.376 39.526 15.006 1.00 30.82 286 LYS A C 1
ATOM 2217 O O . LYS A 1 286 ? 70.396 39.036 14.508 1.00 32.76 286 LYS A O 1
ATOM 2223 N N . 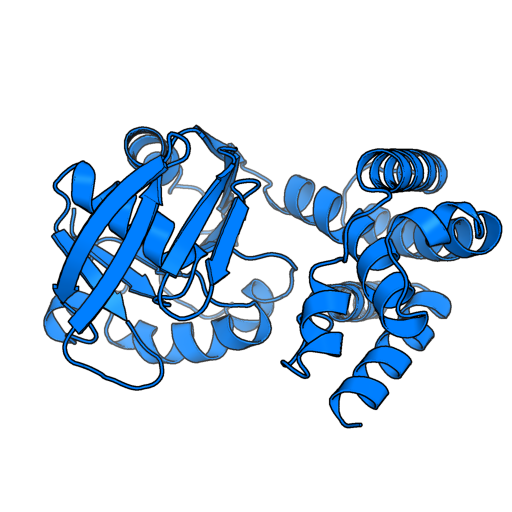ARG A 1 287 ? 69.431 40.400 16.013 1.00 31.10 287 ARG A N 1
ATOM 2224 C CA . ARG A 1 287 ? 70.714 40.816 16.604 1.00 30.96 287 ARG A CA 1
ATOM 2225 C C . ARG A 1 287 ? 71.356 39.638 17.308 1.00 32.30 287 ARG A C 1
ATOM 2226 O O . ARG A 1 287 ? 72.542 39.411 17.109 1.00 33.47 287 ARG A O 1
ATOM 2234 N N . LYS A 1 288 ? 70.600 38.785 18.034 1.00 32.62 288 LYS A N 1
ATOM 2235 C CA . LYS A 1 288 ? 71.145 37.597 18.640 1.00 33.94 288 LYS A CA 1
ATOM 2236 C C . LYS A 1 288 ? 71.713 36.605 17.641 1.00 37.09 288 LYS A C 1
ATOM 2237 O O . LYS A 1 288 ? 72.668 35.903 17.972 1.00 36.11 288 LYS A O 1
ATOM 2243 N N . GLU A 1 289 ? 71.075 36.440 16.481 1.00 41.18 289 GLU A N 1
ATOM 2244 C CA . GLU A 1 289 ? 71.519 35.514 15.452 1.00 44.56 289 GLU A CA 1
ATOM 2245 C C . GLU A 1 289 ? 72.890 35.910 14.891 1.00 45.68 289 GLU A C 1
ATOM 2246 O O . GLU A 1 289 ? 73.818 35.137 14.677 1.00 44.19 289 GLU A O 1
ATOM 2252 N N . SER A 1 290 ? 73.013 37.221 14.674 1.00 48.65 290 SER A N 1
ATOM 2253 C CA . SER A 1 290 ? 74.306 37.727 14.231 1.00 52.68 290 SER A CA 1
ATOM 2254 C C . SER A 1 290 ? 75.323 37.552 15.371 1.00 55.65 290 SER A C 1
ATOM 2255 O O . SER A 1 290 ? 76.478 37.189 15.146 1.00 55.72 290 SER A O 1
ATOM 2258 N N . GLU A 1 291 ? 74.872 37.757 16.592 1.00 58.14 291 GLU A N 1
ATOM 2259 C CA . GLU A 1 291 ? 75.584 37.641 17.833 1.00 61.11 291 GLU A CA 1
ATOM 2260 C C . GLU A 1 291 ? 75.826 39.022 18.451 1.00 61.44 291 GLU A C 1
ATOM 2261 O O . GLU A 1 291 ? 75.122 39.336 19.425 1.00 62.15 291 GLU A O 1
#

Nearest PDB structures (foldseek):
  1ks9-assembly1_A  TM=1.003E+00  e=2.684E-60  Escherichia coli
  5zix-assembly3_C  TM=8.903E-01  e=2.468E-24  Pseudomonas aeruginosa PAO1
  3hwr-assembly1_B  TM=8.808E-01  e=1.397E-21  Cupriavidus pinatubonensis JMP134
  3ego-assembly1_B-2  TM=8.131E-01  e=2.807E-21  Bacillus subtilis
  4ol9-assembly1_A-2  TM=8.138E-01  e=4.851E-20  Mycobacterium tuberculosis

CATH classification: 3.40.50.720 (+1 more: 1.10.1040.10)

Solvent-accessible surface area: 13273 Å² total; per-residue (Å²): 67,44,0,0,0,6,6,11,25,22,36,0,6,5,1,0,3,4,0,29,117,99,68,40,106,14,0,0,40,40,108,114,98,101,94,129,4,87,1,37,0,33,37,74,116,48,52,117,37,87,94,77,23,50,4,24,50,78,110,28,2,42,80,2,70,0,0,0,1,11,32,110,0,95,60,0,12,109,24,0,111,79,9,18,111,58,4,36,78,101,8,5,0,0,1,2,23,69,11,7,5,2,8,87,61,1,122,135,20,147,3,14,0,0,13,5,3,24,65,16,38,33,115,124,90,57,124,58,0,34,9,77,42,97,23,57,1,21,0,0,14,2,34,186,125,1,31,131,56,50,99,1,6,104,50,1,64,86,10,15,74,73,16,31,53,52,121,84,1,73,44,28,12,5,100,35,3,4,13,37,0,0,11,5,0,2,0,1,26,81,78,10,59,9,8,63,0,92,124,54,71,153,46,0,34,88,1,0,101,15,0,10,40,0,7,96,137,46,67,34,104,51,41,18,109,91,12,51,69,83,0,38,116,38,0,81,90,40,17,148,77,59,10,70,3,0,81,22,30,128,51,138,115,122,2,22,0,40,21,6,0,2,8,0,32,110,71,0,195,70,53,63,37,83,16,79,44,0,38,124,5,36,81,38,0,70,141,80,41,94,160

InterPro domains:
  IPR003710 Ketopantoate reductase ApbA/PanE [TIGR00745] (2-291)
  IPR008927 6-phosphogluconate dehydrogenase-like, C-terminal domain superfamily [SSF48179] (168-289)
  IPR013328 6-phosphogluconate dehydrogenase, domain 2 [G3DSA:1.10.1040.10] (168-290)
  IPR013332 Ketopantoate reductase, N-terminal domain [PF02558] (3-143)
  IPR013752 Ketopantoate reductase, C-terminal domain [PF08546] (168-289)
  IPR036291 NAD(P)-binding domain superfamily [SSF51735] (1-167)
  IPR050838 2-dehydropantoate 2-reductase-like [PTHR43765] (1-293)

B-factor: mean 31.38, std 13.03, range [12.56, 96.43]

GO terms:
  GO:0008677 2-dehydropantoate 2-reductase activity (F, EXP)
  GO:0050661 NADP binding (F, IDA)
  GO:0008677 2-dehydropantoate 2-reductase activity (F, IDA)
  GO:0015940 pantothenate biosynthetic process (P, IMP)

Secondary structure (DSSP, 8-state):
-EEEEE--SHHHHHHHHHHHHTT-EEEEE-SS--SEEEEEEE-TTS-EEEEEEEES-HHHHHT-SEEEE-S-GGGHHHHHHHHHTTS-TTS-EEEE-SSS-TTGGGTT--S-EEEEEE--EEEEETTEEEEEE---EEEEESSGGGTT-THHHHHHHTTSS-EEE-TTHHHHHHHHHHHHHHHHHHHHHTT--GGGGGG-HHHHHHHHHHHHHHHHHHT----HHHHHHHHHHHHHHTTTPPPHHHHHHHTTPPPSGGGTHHHHHHHHHHHT---HHHHHHHHHHHHHHH-

Organism: Escherichia coli (strain K12) (NCBI:txid83333)

Foldseek 3Di:
DQEEEEDLFFVSLVQVQLCVVVPYQYEYEYPPDDQWRWRWEQEQVRDIDTDIGGYDDLVSQLPGQEYEYDDEQVPPLVVCVVSLVSHDLAHEYEYEYAFDDSLVSCVVRSYFYKYKYWPFDWDDDPNYIYRNGATEIEMEGSDPVNHPPQVVLVVVCSRRPDYYYDPCCVQVSLLRLLLCLQQQLVCQLVVDFLQVCLVPLVLSLLQLQLSCVLVVVVPDDDDSVRSSVVSNVVSVVRVRHRDPNNVCLVVLHDGSLCRRLVVSVVSCVVVVGDRVSSVVSSVSSVVSSVD

Radius of gyration: 19.09 Å; Cα contacts (8 Å, |Δi|>4): 545; chains: 1; bounding box: 38×50×50 Å

Sequence (291 aa):
MKITVLGCGALGQLWLTALCKQGHEVQGWLRVPQPYCSVNLVETDGSIFNESLTANDPDFLATSDLLLVTLKAWQVSDAVKSLASTLPVTTPILLIHNGMGTIEELQNIQQPLLMGTTTHAARRDGNVIIHVANGITHIGPARQQDGDYSYLADILQTVLPDVAWHNNIRAELWRKLAVNCVINPLTAIWNCPNGELRHHPQEIMQICEEVAAVIEREGHHTSAEDLRDYVMQVIDATAENISSMLQDIRALRHTEIDYINGFLLRRARAHGIAVPENTRLFEMVKRKESE